Protein AF-A0A7K3NPH7-F1 (afdb_monomer_lite)

Organism: NCBI:txid63561

pLDDT: mean 86.81, std 13.55, range [23.12, 98.88]

Sequence (373 aa):
MKLGGHLATTFPISSIIDKKRILLYPAASGSAYLLSFLQDAFPGILRNIIGLGDKDPNKTSLRLDRLKIYAADTLAALRPDLVLVTSNSLFPAMREELCGQLGPDVPILLADAIEEYLAHEAKQSLLAQKMLGAPFDGDRDAPADNGWFHCMPLGGGRYAKSYKGVLTYRMLDQIRLPRDLTGKTVLDLAASDGFYSFECEARNALSVTAVEGPGWENPAGLKRFLHARSLYESTVKYHNARIEAFIDAPRHSYDIVLSLGIYYHLQDPLSYFAKLHALTNDMLIVTGRTIAATIHDPIHMPYDQIHGANPSMHTGRAASILLLSDRKIGKWTANVACLLDMLHIAGFAEVDVAFDYCPPGSFIASTAIVAHK

Radius of gyration: 22.4 Å; chains: 1; bounding box: 51×52×59 Å

Foldseek 3Di:
DPPPDDPQQFDAPVVCLPWQAEEEPALDVLVVLLVVVCVVPPVSCVNSHAAHEDCDQPQPQNPPPPHGYDHLQCVLVSVGQEYEYRALQCQVVVVVSNCVRNPPRYYYYYSLSHLSSLCVLQVLQLQLVVQLAFAAPPPLQDDPPLAAQAFHRQHVSGTRRYNCRSVNRVVCQLLVPDSAQAAFEEEEEQCQLNSVQVSNVSNNNPAYEYEHEPPPVCPCSVVNNVSSCVSSVHPHHYDHDDRVVVLPDDDAATQEYEAEAHQQQDLDSLVVLLSNLVRHDWKYKHKHKAFPDFDADPVFWDPCCNPDDDSVPTDHDTDWDWDQPDPVRRGIHTHPSNVQVSNVSSPFPDKDWSDWDDRPVDRIIITMMMTTD

InterPro domains:
  IPR029063 S-adenosyl-L-methionine-dependent methyltransferase superfamily [G3DSA:3.40.50.150] (166-312)
  IPR029063 S-adenosyl-L-methionine-dependent methyltransferase superfamily [SSF53335] (172-360)

Structure (mmCIF, N/CA/C/O backbone):
data_AF-A0A7K3NPH7-F1
#
_entry.id   AF-A0A7K3NPH7-F1
#
loop_
_atom_site.group_PDB
_atom_site.id
_atom_site.type_symbol
_atom_site.label_atom_id
_atom_site.label_alt_id
_atom_site.label_comp_id
_atom_site.label_asym_id
_atom_site.label_entity_id
_atom_site.label_seq_id
_atom_site.pdbx_PDB_ins_code
_atom_site.Cartn_x
_atom_site.Cartn_y
_atom_site.Cartn_z
_atom_site.occupancy
_atom_site.B_iso_or_equiv
_atom_site.auth_seq_id
_atom_site.auth_comp_id
_atom_site.auth_asym_id
_atom_site.auth_atom_id
_atom_site.pdbx_PDB_model_num
ATOM 1 N N . MET A 1 1 ? 4.668 10.183 -30.508 1.00 32.12 1 MET A N 1
ATOM 2 C CA . MET A 1 1 ? 4.199 11.030 -29.391 1.00 32.12 1 MET A CA 1
ATOM 3 C C . MET A 1 1 ? 5.430 11.436 -28.591 1.00 32.12 1 MET A C 1
ATOM 5 O O . MET A 1 1 ? 6.106 10.558 -28.076 1.00 32.12 1 MET A O 1
ATOM 9 N N . LYS A 1 2 ? 5.834 12.715 -28.614 1.00 23.12 2 LYS A N 1
ATOM 10 C CA . LYS A 1 2 ? 6.999 13.172 -27.837 1.00 23.12 2 LYS A CA 1
ATOM 11 C C . LYS A 1 2 ? 6.597 13.170 -26.360 1.00 23.12 2 LYS A C 1
ATOM 13 O O . LYS A 1 2 ? 5.693 13.910 -25.991 1.00 23.12 2 LYS A O 1
ATOM 18 N N . LEU A 1 3 ? 7.244 12.324 -25.558 1.00 30.55 3 LEU A N 1
ATOM 19 C CA . LEU A 1 3 ? 7.129 12.275 -24.096 1.00 30.55 3 LEU A CA 1
ATOM 20 C C . LEU A 1 3 ? 7.733 13.561 -23.508 1.00 30.55 3 LEU A C 1
ATOM 22 O O . LEU A 1 3 ? 8.883 13.601 -23.077 1.00 30.55 3 LEU A O 1
ATOM 26 N N . GLY A 1 4 ? 6.985 14.659 -23.600 1.00 27.69 4 GLY A N 1
ATOM 27 C CA . GLY A 1 4 ? 7.373 15.954 -23.065 1.00 27.69 4 GLY A CA 1
ATOM 28 C C . GLY A 1 4 ? 7.116 16.005 -21.567 1.00 27.69 4 GLY A C 1
ATOM 29 O O . GLY A 1 4 ? 5.968 16.113 -21.166 1.00 27.69 4 GLY A O 1
ATOM 30 N N . GLY A 1 5 ? 8.184 15.931 -20.769 1.00 31.00 5 GLY A N 1
ATOM 31 C CA . GLY A 1 5 ? 8.373 16.615 -19.476 1.00 31.00 5 GLY A CA 1
ATOM 32 C C . GLY A 1 5 ? 7.407 16.384 -18.304 1.00 31.00 5 GLY A C 1
ATOM 33 O O . GLY A 1 5 ? 7.775 16.707 -17.178 1.00 31.00 5 GLY A O 1
ATOM 34 N N . HIS A 1 6 ? 6.217 15.822 -18.500 1.00 37.31 6 HIS A N 1
ATOM 35 C CA . HIS A 1 6 ? 5.226 15.650 -17.448 1.00 37.31 6 HIS A CA 1
ATOM 36 C C . HIS A 1 6 ? 5.286 14.232 -16.882 1.00 37.31 6 HIS A C 1
ATOM 38 O O . HIS A 1 6 ? 5.015 13.236 -17.548 1.00 37.31 6 HIS A O 1
ATOM 44 N N . LEU A 1 7 ? 5.599 14.148 -15.593 1.00 45.06 7 LEU A N 1
ATOM 45 C CA . LEU A 1 7 ? 5.614 12.918 -14.798 1.00 45.06 7 LEU A CA 1
ATOM 46 C C . LEU A 1 7 ? 4.209 12.304 -14.569 1.00 45.06 7 LEU A C 1
ATOM 48 O O . LEU A 1 7 ? 4.085 11.390 -13.762 1.00 45.06 7 LEU A O 1
ATOM 52 N N . ALA A 1 8 ? 3.184 12.804 -15.268 1.00 45.97 8 ALA A N 1
ATOM 53 C CA . ALA A 1 8 ? 1.805 12.310 -15.304 1.00 45.97 8 ALA A CA 1
ATOM 54 C C . ALA A 1 8 ? 1.462 11.590 -16.627 1.00 45.97 8 ALA A C 1
ATOM 56 O O . ALA A 1 8 ? 0.305 11.273 -16.890 1.00 45.97 8 ALA A O 1
ATOM 57 N N . THR A 1 9 ? 2.449 11.347 -17.497 1.00 65.00 9 THR A N 1
ATOM 58 C CA . THR A 1 9 ? 2.190 10.647 -18.761 1.00 65.00 9 THR A CA 1
ATOM 59 C C . THR A 1 9 ? 2.079 9.146 -18.496 1.00 65.00 9 THR A C 1
ATOM 61 O O . THR A 1 9 ? 3.093 8.449 -18.436 1.00 65.00 9 THR A O 1
ATOM 64 N N . THR A 1 10 ? 0.855 8.650 -18.317 1.00 79.50 10 THR A N 1
ATOM 65 C CA . THR A 1 10 ? 0.583 7.222 -18.495 1.00 79.50 10 THR A CA 1
ATOM 66 C C . THR A 1 10 ? 0.721 6.857 -19.969 1.00 79.50 10 THR A C 1
ATOM 68 O O . THR A 1 10 ? 0.646 7.718 -20.852 1.00 79.50 10 THR A O 1
ATOM 71 N N . PHE A 1 11 ? 0.966 5.585 -20.252 1.00 87.62 11 PHE A N 1
ATOM 72 C CA . PHE A 1 11 ? 1.048 5.085 -21.617 1.00 87.62 11 PHE A CA 1
ATOM 73 C C . PHE A 1 11 ? 0.399 3.701 -21.722 1.00 87.62 11 PHE A C 1
ATOM 75 O O . PHE A 1 11 ? 0.495 2.911 -20.780 1.00 87.62 11 PHE A O 1
ATOM 82 N N . PRO A 1 12 ? -0.244 3.385 -22.858 1.00 92.38 12 PRO A N 1
ATOM 83 C CA . PRO A 1 12 ? -0.853 2.078 -23.052 1.00 92.38 12 PRO A CA 1
ATOM 84 C C . PRO A 1 12 ? 0.230 1.013 -23.243 1.00 92.38 12 PRO A C 1
ATOM 86 O O . PRO A 1 12 ? 1.297 1.294 -23.808 1.00 92.38 12 PRO A O 1
ATOM 89 N N . ILE A 1 13 ? -0.064 -0.231 -22.867 1.00 95.00 13 ILE A N 1
ATOM 90 C CA . ILE A 1 13 ? 0.812 -1.402 -23.032 1.00 95.00 13 ILE A CA 1
ATOM 91 C C . ILE A 1 13 ? 1.239 -1.604 -24.494 1.00 95.00 13 ILE A C 1
ATOM 93 O O . ILE A 1 13 ? 2.330 -2.104 -24.778 1.00 95.00 13 ILE A O 1
ATOM 97 N N . SER A 1 14 ? 0.418 -1.151 -25.447 1.00 94.19 14 SER A N 1
ATOM 98 C CA . SER A 1 14 ? 0.729 -1.169 -26.880 1.00 94.19 14 SER A CA 1
ATOM 99 C C . SER A 1 14 ? 1.990 -0.372 -27.230 1.00 94.19 14 SER A C 1
ATOM 101 O O . SER A 1 14 ? 2.623 -0.652 -28.243 1.00 94.19 14 SER A O 1
ATOM 103 N N . SER A 1 15 ? 2.416 0.554 -26.365 1.00 92.75 15 SER A N 1
ATOM 104 C CA . SER A 1 15 ? 3.660 1.320 -26.515 1.00 92.75 15 SER A CA 1
ATOM 105 C C . SER A 1 15 ? 4.925 0.483 -26.298 1.00 92.75 15 SER A C 1
ATOM 107 O O . SER A 1 15 ? 6.015 0.929 -26.658 1.00 92.75 15 SER A O 1
ATOM 109 N N . ILE A 1 16 ? 4.800 -0.700 -25.680 1.00 93.62 16 ILE A N 1
ATOM 110 C CA . ILE A 1 16 ? 5.936 -1.573 -25.348 1.00 93.62 16 ILE A CA 1
ATOM 111 C C . ILE A 1 16 ? 5.855 -2.958 -26.004 1.00 93.62 16 ILE A C 1
ATOM 113 O O . ILE A 1 16 ? 6.809 -3.727 -25.925 1.00 93.62 16 ILE A O 1
ATOM 117 N N . ILE A 1 17 ? 4.741 -3.288 -26.666 1.00 91.69 17 ILE A N 1
ATOM 118 C CA . ILE A 1 17 ? 4.506 -4.625 -27.236 1.00 91.69 17 ILE A CA 1
ATOM 119 C C . ILE A 1 17 ? 5.455 -4.964 -28.399 1.00 91.69 17 ILE A C 1
ATOM 121 O O . ILE A 1 17 ? 5.734 -6.135 -28.657 1.00 91.69 17 ILE A O 1
ATOM 125 N N . ASP A 1 18 ? 5.959 -3.944 -29.098 1.00 92.25 18 ASP A N 1
ATOM 126 C CA . ASP A 1 18 ? 6.887 -4.067 -30.226 1.00 92.25 18 ASP A CA 1
ATOM 127 C C . ASP A 1 18 ? 8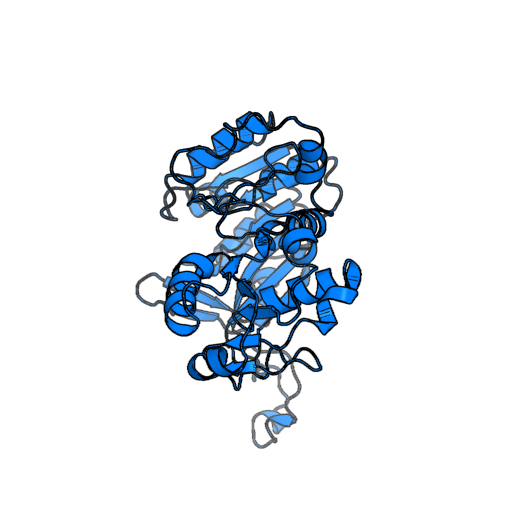.359 -4.192 -29.790 1.00 92.25 18 ASP A C 1
ATOM 129 O O . ASP A 1 18 ? 9.215 -4.554 -30.604 1.00 92.25 18 ASP A O 1
ATOM 133 N N . LYS A 1 19 ? 8.657 -3.913 -28.515 1.00 96.00 19 LYS A N 1
ATOM 134 C CA . LYS A 1 19 ? 10.009 -3.950 -27.950 1.00 96.00 19 LYS A CA 1
ATOM 135 C C . LYS A 1 19 ? 10.456 -5.386 -27.759 1.00 96.00 19 LYS A C 1
ATOM 137 O O . LYS A 1 19 ? 9.721 -6.210 -27.219 1.00 96.00 19 LYS A O 1
ATOM 142 N N . LYS A 1 20 ? 11.669 -5.694 -28.212 1.00 96.50 20 LYS A N 1
ATOM 143 C CA . LYS A 1 20 ? 12.220 -7.056 -28.249 1.00 96.50 20 LYS A CA 1
ATOM 144 C C . LYS A 1 20 ? 13.238 -7.304 -27.141 1.00 96.50 20 LYS A C 1
ATOM 146 O O . LYS A 1 20 ? 13.577 -8.459 -26.895 1.00 96.50 20 LYS A O 1
ATOM 151 N N . ARG A 1 21 ? 13.768 -6.245 -26.523 1.00 97.19 21 ARG A N 1
ATOM 152 C CA . ARG A 1 21 ? 14.872 -6.290 -25.559 1.00 97.19 21 ARG A CA 1
ATOM 153 C C . ARG A 1 21 ? 14.579 -5.372 -24.375 1.00 97.19 21 ARG A C 1
ATOM 155 O O . ARG A 1 21 ? 15.232 -4.348 -24.185 1.00 97.19 21 ARG A O 1
ATOM 162 N N . ILE A 1 22 ? 13.603 -5.772 -23.571 1.00 97.38 22 ILE A N 1
ATOM 163 C CA . ILE A 1 22 ? 13.129 -5.020 -22.412 1.00 97.38 22 ILE A CA 1
ATO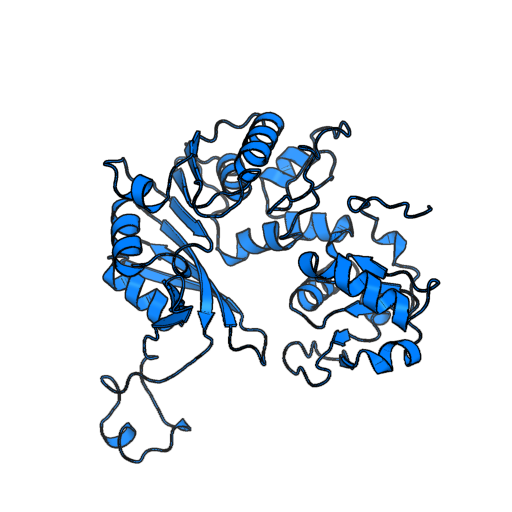M 164 C C . ILE A 1 22 ? 13.947 -5.411 -21.177 1.00 97.38 22 ILE A C 1
ATOM 166 O O . ILE A 1 22 ? 14.016 -6.584 -20.807 1.00 97.38 22 ILE A O 1
ATOM 170 N N . LEU A 1 23 ? 14.551 -4.426 -20.519 1.00 96.44 23 LEU A N 1
ATOM 171 C CA . LEU A 1 23 ? 15.233 -4.592 -19.235 1.00 96.44 23 LEU A CA 1
ATOM 172 C C . LEU A 1 23 ? 14.355 -4.040 -18.104 1.00 96.44 23 LEU A C 1
ATOM 174 O O . LEU A 1 23 ? 13.798 -2.952 -18.244 1.00 96.44 23 LEU A O 1
ATOM 178 N N . LEU A 1 24 ? 14.259 -4.746 -16.973 1.00 95.25 24 LEU A N 1
ATOM 179 C CA . LEU A 1 24 ? 13.630 -4.204 -15.760 1.00 95.25 24 LEU A CA 1
ATOM 180 C C . LEU A 1 24 ? 14.690 -3.693 -14.776 1.00 95.25 24 LEU A C 1
ATOM 182 O O . LEU A 1 24 ? 15.747 -4.310 -14.634 1.00 95.25 24 LEU A O 1
ATOM 186 N N . TYR A 1 25 ? 14.415 -2.590 -14.079 1.00 93.25 25 TYR A N 1
ATOM 187 C CA . TYR A 1 25 ? 15.345 -2.012 -13.102 1.00 93.25 25 TYR A CA 1
ATOM 188 C C . TYR A 1 25 ? 14.616 -1.322 -11.932 1.00 93.25 25 TYR A C 1
ATOM 190 O O . TYR A 1 25 ? 13.680 -0.567 -12.165 1.00 93.25 25 TYR A O 1
ATOM 198 N N . PRO A 1 26 ? 15.031 -1.475 -10.667 1.00 91.06 26 PRO A N 1
ATOM 199 C CA . PRO A 1 26 ? 16.012 -2.436 -10.184 1.00 91.06 26 PRO A CA 1
ATOM 200 C C . PRO A 1 26 ? 15.384 -3.834 -10.057 1.00 91.06 26 PRO A C 1
ATOM 202 O O . PRO A 1 26 ? 14.159 -3.970 -10.083 1.00 91.06 26 PRO A O 1
ATOM 205 N N . ALA A 1 27 ? 16.196 -4.860 -9.800 1.00 87.50 27 ALA A N 1
ATOM 206 C CA . ALA A 1 27 ? 15.725 -6.165 -9.345 1.00 87.50 27 ALA A CA 1
ATOM 207 C C . ALA A 1 27 ? 15.117 -6.043 -7.931 1.00 87.50 27 ALA A C 1
ATOM 209 O O . ALA A 1 27 ? 15.747 -6.358 -6.923 1.00 87.50 27 ALA A O 1
ATOM 210 N N . ALA A 1 28 ? 13.884 -5.541 -7.838 1.00 82.12 28 ALA A N 1
ATOM 211 C CA . ALA A 1 28 ? 13.123 -5.340 -6.602 1.00 82.12 28 ALA A CA 1
ATOM 212 C C . ALA A 1 28 ? 11.724 -5.981 -6.684 1.00 82.12 28 ALA A C 1
ATOM 214 O O . ALA A 1 28 ? 11.326 -6.507 -7.723 1.00 82.12 28 ALA A O 1
ATOM 215 N N . SER A 1 29 ? 10.954 -5.918 -5.594 1.00 81.19 29 SER A N 1
ATOM 216 C CA . SER A 1 29 ? 9.580 -6.444 -5.544 1.00 81.19 29 SER A CA 1
ATOM 217 C C . SER A 1 29 ? 8.689 -5.895 -6.662 1.00 81.19 29 SER A C 1
ATOM 219 O O . SER A 1 29 ? 7.925 -6.654 -7.245 1.00 81.19 29 SER A O 1
ATOM 221 N N . GLY A 1 30 ? 8.852 -4.624 -7.045 1.00 87.94 30 GLY A N 1
ATOM 222 C CA . GLY A 1 30 ? 8.130 -4.043 -8.182 1.00 87.94 30 GLY A CA 1
ATOM 223 C C . GLY A 1 30 ? 8.372 -4.768 -9.513 1.00 87.94 30 GLY A C 1
ATOM 224 O O . GLY A 1 30 ? 7.453 -4.868 -10.319 1.00 87.94 30 GLY A O 1
ATOM 225 N N . SER A 1 31 ? 9.562 -5.346 -9.730 1.00 90.25 31 SER A N 1
ATOM 226 C CA . SER A 1 31 ? 9.825 -6.189 -10.907 1.00 90.25 31 SER A CA 1
ATOM 227 C C . SER A 1 31 ? 9.054 -7.504 -10.840 1.00 90.25 31 SER A C 1
ATOM 229 O O . SER A 1 31 ? 8.476 -7.916 -11.840 1.00 90.25 31 SER A O 1
ATOM 231 N N . ALA A 1 32 ? 8.984 -8.142 -9.667 1.00 87.44 32 ALA A N 1
ATOM 232 C CA . ALA A 1 32 ? 8.183 -9.354 -9.485 1.00 87.44 32 ALA A CA 1
ATOM 233 C C . ALA A 1 32 ? 6.685 -9.088 -9.711 1.00 87.44 32 ALA A C 1
ATOM 235 O O . ALA A 1 32 ? 6.003 -9.889 -10.345 1.00 87.44 32 ALA A O 1
ATOM 236 N N . TYR A 1 33 ? 6.187 -7.942 -9.244 1.00 89.50 33 TYR A N 1
ATOM 237 C CA . TYR A 1 33 ? 4.796 -7.526 -9.426 1.00 89.50 33 TYR A CA 1
ATOM 238 C C . TYR A 1 33 ? 4.453 -7.296 -10.897 1.00 89.50 33 TYR A C 1
ATOM 240 O O . TYR A 1 33 ? 3.492 -7.881 -11.399 1.00 89.50 33 TYR A O 1
ATOM 248 N N . LEU A 1 34 ? 5.298 -6.550 -11.614 1.00 93.69 34 LEU A N 1
ATOM 249 C CA . LEU A 1 34 ? 5.125 -6.333 -13.046 1.00 93.69 34 LEU A CA 1
ATOM 250 C C . LEU A 1 34 ? 5.162 -7.654 -13.825 1.00 93.69 34 LEU A C 1
ATOM 252 O O . LEU A 1 34 ? 4.342 -7.866 -14.712 1.00 93.69 34 LEU A O 1
ATOM 256 N N . LEU A 1 35 ? 6.090 -8.557 -13.500 1.00 92.50 35 LEU A N 1
ATOM 257 C CA . LEU A 1 35 ? 6.190 -9.855 -14.171 1.00 92.50 35 LEU A CA 1
ATOM 258 C C . LEU A 1 35 ? 4.967 -10.738 -13.921 1.00 92.50 35 LEU A C 1
ATOM 260 O O . LEU A 1 35 ? 4.516 -11.390 -14.858 1.00 92.50 35 LEU A O 1
ATOM 264 N N . SER A 1 36 ? 4.405 -10.726 -12.708 1.00 90.56 36 SER A N 1
ATOM 265 C CA . SER A 1 36 ? 3.139 -11.410 -12.411 1.00 90.56 36 SER A CA 1
ATOM 266 C C . SER A 1 36 ? 2.008 -10.871 -13.287 1.00 90.56 36 SER A C 1
ATOM 268 O O . SER A 1 36 ? 1.308 -11.643 -13.932 1.00 90.56 36 SER A O 1
ATOM 270 N N . PHE A 1 37 ? 1.877 -9.546 -13.389 1.00 94.62 37 PHE A N 1
ATOM 271 C CA . PHE A 1 37 ? 0.893 -8.923 -14.274 1.00 94.62 37 PHE A CA 1
ATOM 272 C C . PHE A 1 37 ? 1.103 -9.310 -15.745 1.00 94.62 37 PHE A C 1
ATOM 274 O O . PHE A 1 37 ? 0.152 -9.684 -16.432 1.00 94.62 37 PHE A O 1
ATOM 281 N N . LEU A 1 38 ? 2.343 -9.247 -16.241 1.00 95.06 38 LEU A N 1
ATOM 282 C CA . LEU A 1 38 ? 2.656 -9.627 -17.618 1.00 95.06 38 LEU A CA 1
ATOM 283 C C . LEU A 1 38 ? 2.370 -11.112 -17.863 1.00 95.06 38 LEU A C 1
ATOM 285 O O . LEU A 1 38 ? 1.878 -11.452 -18.930 1.00 95.06 38 LEU A O 1
ATOM 289 N N . GLN A 1 39 ? 2.628 -11.991 -16.896 1.00 93.06 39 GLN A N 1
ATOM 290 C CA . GLN A 1 39 ? 2.301 -13.412 -16.999 1.00 93.06 39 GLN A CA 1
ATOM 291 C C . GLN A 1 39 ? 0.797 -13.653 -17.139 1.00 93.06 39 GLN A C 1
ATOM 293 O O . GLN A 1 39 ? 0.397 -14.494 -17.947 1.00 93.06 39 GLN A O 1
ATOM 298 N N . ASP A 1 40 ? -0.010 -12.900 -16.395 1.00 92.75 40 ASP A N 1
ATOM 299 C CA . ASP A 1 40 ? -1.461 -13.065 -16.366 1.00 92.75 40 ASP A CA 1
ATOM 300 C C . ASP A 1 40 ? -2.149 -12.429 -17.583 1.00 92.75 40 ASP A C 1
ATOM 302 O O . ASP A 1 40 ? -3.071 -13.012 -18.152 1.00 92.75 40 ASP A O 1
ATOM 306 N N . ALA A 1 41 ? -1.714 -11.232 -17.991 1.00 95.12 41 ALA A N 1
ATOM 307 C CA . ALA A 1 41 ? -2.423 -10.414 -18.977 1.00 95.12 41 ALA A CA 1
ATOM 308 C C . ALA A 1 41 ? -1.714 -10.310 -20.338 1.00 95.12 41 ALA A C 1
ATOM 310 O O . ALA A 1 41 ? -2.374 -10.201 -21.371 1.00 95.12 41 ALA A O 1
ATOM 311 N N . PHE A 1 42 ? -0.377 -10.359 -20.369 1.00 95.75 42 PHE A N 1
ATOM 312 C CA . PHE A 1 42 ? 0.423 -10.127 -21.580 1.00 95.75 42 PHE A CA 1
ATOM 313 C C . PHE A 1 42 ? 1.612 -11.099 -21.705 1.00 95.75 42 PHE A C 1
ATOM 315 O O . PHE A 1 42 ? 2.755 -10.658 -21.884 1.00 95.75 42 PHE A O 1
ATOM 322 N N . PRO A 1 43 ? 1.391 -12.430 -21.664 1.00 93.75 43 PRO A N 1
ATOM 323 C CA . PRO A 1 43 ? 2.481 -13.407 -21.565 1.00 93.75 43 PRO A CA 1
ATOM 324 C C . PRO A 1 43 ? 3.446 -13.354 -22.758 1.00 93.75 43 PRO A C 1
ATOM 326 O O . PRO A 1 43 ? 4.616 -13.713 -22.646 1.00 93.75 43 PRO A O 1
ATOM 329 N N . GLY A 1 44 ? 2.986 -12.846 -23.907 1.00 93.75 44 GLY A N 1
ATOM 330 C CA . GLY A 1 44 ? 3.821 -12.619 -25.086 1.00 93.75 44 GLY A CA 1
ATOM 331 C C . GLY A 1 44 ? 4.943 -11.592 -24.888 1.00 93.75 44 GLY A C 1
ATOM 332 O O . GLY A 1 44 ? 5.927 -11.660 -25.620 1.00 93.75 44 GLY A O 1
ATOM 333 N N . ILE A 1 45 ? 4.831 -10.679 -23.914 1.00 95.00 45 ILE A N 1
ATOM 334 C CA . ILE A 1 45 ? 5.871 -9.688 -23.587 1.00 95.00 45 ILE A CA 1
ATOM 335 C C . ILE A 1 45 ? 6.993 -10.326 -22.760 1.00 95.00 45 ILE A C 1
ATOM 337 O O . ILE A 1 45 ? 8.148 -9.933 -22.903 1.00 95.00 45 ILE A O 1
ATOM 341 N N . LEU A 1 46 ? 6.702 -11.355 -21.954 1.00 92.12 46 LEU A N 1
ATOM 342 C CA . LEU A 1 46 ? 7.691 -11.977 -21.062 1.00 92.12 46 LEU A CA 1
ATOM 343 C C . LEU A 1 46 ? 8.935 -12.483 -21.798 1.00 92.12 46 LEU A C 1
ATOM 345 O O . LEU A 1 46 ? 10.046 -12.336 -21.300 1.00 92.12 46 LEU A O 1
ATOM 349 N N . ARG A 1 47 ? 8.773 -13.021 -23.014 1.00 91.81 47 ARG A N 1
ATOM 350 C CA . ARG A 1 47 ? 9.897 -13.498 -23.843 1.00 91.81 47 ARG A CA 1
ATOM 351 C C . ARG A 1 47 ? 10.849 -12.382 -24.294 1.00 91.81 47 ARG A C 1
ATOM 353 O O . ARG A 1 47 ? 11.962 -12.675 -24.717 1.00 91.81 47 ARG A O 1
ATOM 360 N N . ASN A 1 48 ? 10.398 -11.130 -24.234 1.00 95.69 48 ASN A N 1
ATOM 361 C CA . ASN A 1 48 ? 11.179 -9.951 -24.592 1.00 95.69 48 ASN A CA 1
ATOM 362 C C . ASN A 1 48 ? 11.898 -9.358 -23.367 1.00 95.69 48 ASN A C 1
ATOM 364 O O . ASN A 1 48 ? 12.715 -8.453 -23.534 1.00 95.69 48 ASN A O 1
ATOM 368 N N . ILE A 1 49 ? 11.616 -9.849 -22.151 1.00 95.00 49 ILE A N 1
ATOM 369 C CA . ILE A 1 49 ? 12.326 -9.458 -20.931 1.00 95.00 49 ILE A CA 1
ATOM 370 C C . ILE A 1 49 ? 13.686 -10.159 -20.923 1.00 95.00 49 ILE A C 1
ATOM 372 O O . ILE A 1 49 ? 13.779 -11.371 -20.737 1.00 95.00 49 ILE A O 1
ATOM 376 N N . ILE A 1 50 ? 14.756 -9.395 -21.136 1.00 94.75 50 ILE A N 1
ATOM 377 C CA . ILE A 1 50 ? 16.114 -9.943 -21.289 1.00 94.75 50 ILE A CA 1
ATOM 378 C C . ILE A 1 50 ? 16.863 -10.100 -19.961 1.00 94.75 50 ILE A C 1
ATOM 380 O O . ILE A 1 50 ? 17.926 -10.718 -19.921 1.00 94.75 50 ILE A O 1
ATOM 384 N N . GLY A 1 51 ? 16.327 -9.541 -18.877 1.00 93.06 51 GLY A N 1
ATOM 385 C CA . GLY A 1 51 ? 16.913 -9.618 -17.546 1.00 93.06 51 GLY A CA 1
ATOM 386 C C . GLY A 1 51 ? 16.465 -8.490 -16.629 1.00 93.06 51 GLY A C 1
ATOM 387 O O . GLY A 1 51 ? 15.628 -7.656 -16.984 1.00 93.06 51 GLY A O 1
ATOM 388 N N . LEU A 1 52 ? 17.067 -8.476 -15.448 1.00 92.88 52 LEU A N 1
ATOM 389 C CA . LEU A 1 52 ? 16.925 -7.426 -14.448 1.00 92.88 52 LEU A CA 1
ATOM 390 C C . LEU A 1 52 ? 18.275 -6.719 -14.302 1.00 92.88 52 LEU A C 1
ATOM 392 O O . LEU A 1 52 ? 19.313 -7.368 -14.402 1.00 92.88 52 LEU A O 1
ATOM 396 N N . GLY A 1 53 ? 18.294 -5.422 -14.033 1.00 92.00 53 GLY A N 1
ATOM 397 C CA . GLY A 1 53 ? 19.504 -4.751 -13.560 1.00 92.00 53 GLY A CA 1
ATOM 398 C C . GLY A 1 53 ? 19.397 -4.395 -12.081 1.00 92.00 53 GLY A C 1
ATOM 399 O O . GLY A 1 53 ? 18.304 -4.146 -11.579 1.00 92.00 53 GLY A O 1
ATOM 400 N N . ASP A 1 54 ? 20.519 -4.379 -11.371 1.00 90.69 54 ASP A N 1
ATOM 401 C CA . ASP A 1 54 ? 20.602 -3.901 -9.988 1.00 90.69 54 ASP A CA 1
ATOM 402 C C . ASP A 1 54 ? 22.044 -3.454 -9.688 1.00 90.69 54 ASP A C 1
ATOM 404 O O . ASP A 1 54 ? 22.987 -3.838 -10.386 1.00 90.69 54 ASP A O 1
ATOM 408 N N . LYS A 1 55 ? 22.226 -2.645 -8.640 1.00 87.31 55 LYS A N 1
ATOM 409 C CA . LYS A 1 55 ? 23.562 -2.311 -8.123 1.00 87.31 55 LYS A CA 1
ATOM 410 C C . LYS A 1 55 ? 24.227 -3.536 -7.495 1.00 87.31 55 LYS A C 1
ATOM 412 O O . LYS A 1 55 ? 25.448 -3.638 -7.533 1.00 87.31 55 LYS A O 1
ATOM 417 N N . ASP A 1 56 ? 23.432 -4.465 -6.964 1.00 84.75 56 ASP A N 1
ATOM 418 C CA . ASP A 1 56 ? 23.898 -5.773 -6.510 1.00 84.75 56 ASP A CA 1
ATOM 419 C C . ASP A 1 56 ? 23.511 -6.884 -7.512 1.00 84.75 56 ASP A C 1
ATOM 421 O O . ASP A 1 56 ? 22.391 -7.405 -7.465 1.00 84.75 56 ASP A O 1
ATOM 425 N N . PRO A 1 57 ? 24.423 -7.304 -8.411 1.00 81.00 57 PRO A N 1
ATOM 426 C CA . PRO A 1 57 ? 24.150 -8.378 -9.368 1.00 81.00 57 PRO A CA 1
ATOM 427 C C . PRO A 1 57 ? 24.037 -9.766 -8.717 1.00 81.00 57 PRO A C 1
ATOM 429 O O . PRO A 1 57 ? 23.566 -10.708 -9.355 1.00 81.00 57 PRO A O 1
ATOM 432 N N . ASN A 1 58 ? 24.468 -9.919 -7.461 1.00 80.38 58 ASN A N 1
ATOM 433 C CA . ASN A 1 58 ? 24.442 -11.191 -6.742 1.00 80.38 58 ASN A CA 1
ATOM 434 C C . ASN A 1 58 ? 23.151 -11.394 -5.950 1.00 80.38 58 ASN A C 1
ATOM 436 O O . ASN A 1 58 ? 22.997 -12.420 -5.287 1.00 80.38 58 ASN A O 1
ATOM 440 N N . LYS A 1 59 ? 22.210 -10.454 -6.049 1.00 74.81 59 LYS A N 1
ATOM 441 C CA . LYS A 1 59 ? 20.927 -10.472 -5.357 1.00 74.81 59 LYS A CA 1
ATOM 442 C C . LYS A 1 59 ? 20.116 -11.724 -5.702 1.00 74.81 59 LYS A C 1
ATOM 444 O O . LYS A 1 59 ? 19.365 -11.787 -6.666 1.00 74.81 59 LYS A O 1
ATOM 449 N N . THR A 1 60 ? 20.232 -12.765 -4.886 1.00 64.44 60 THR A N 1
ATOM 450 C CA . THR A 1 60 ? 19.548 -14.059 -5.098 1.00 64.44 60 THR A CA 1
ATOM 451 C C . THR A 1 60 ? 18.045 -14.002 -4.825 1.00 64.44 60 THR A C 1
ATOM 453 O O . THR A 1 60 ? 17.286 -14.888 -5.200 1.00 64.44 60 THR A O 1
ATOM 456 N N . SER A 1 61 ? 17.641 -12.905 -4.205 1.00 58.06 61 SER A N 1
ATOM 457 C CA . SER A 1 61 ? 16.353 -12.585 -3.628 1.00 58.06 61 SER A CA 1
ATOM 458 C C . SER A 1 61 ? 15.145 -12.608 -4.532 1.00 58.06 61 SER A C 1
ATOM 460 O O . SER A 1 61 ? 14.045 -12.961 -4.121 1.00 58.06 61 SER A O 1
ATOM 462 N N . LEU A 1 62 ? 15.373 -12.158 -5.749 1.00 58.09 62 LEU A N 1
ATOM 463 C CA . LEU A 1 62 ? 14.371 -12.008 -6.781 1.00 58.09 62 LEU A CA 1
ATOM 464 C C . LEU A 1 62 ? 14.849 -12.765 -8.004 1.00 58.09 62 LEU A C 1
ATOM 466 O O . LEU A 1 62 ? 14.625 -12.319 -9.127 1.00 58.09 62 LEU A O 1
ATOM 470 N N . ARG A 1 63 ? 15.533 -13.900 -7.785 1.00 57.56 63 ARG A N 1
ATOM 471 C CA . ARG A 1 63 ? 15.729 -14.911 -8.822 1.00 57.56 63 ARG A CA 1
ATOM 472 C C . ARG A 1 63 ? 14.353 -15.451 -9.188 1.00 57.56 63 ARG A C 1
ATOM 474 O O . ARG A 1 63 ? 13.917 -16.494 -8.730 1.00 57.56 63 ARG A O 1
ATOM 481 N N . LEU A 1 64 ? 13.663 -14.653 -9.985 1.00 62.75 64 LEU A N 1
ATOM 482 C CA . LEU A 1 64 ? 12.500 -15.012 -10.754 1.00 62.75 64 LEU A CA 1
ATOM 483 C C . LEU A 1 64 ? 13.033 -16.031 -11.742 1.00 62.75 64 LEU A C 1
ATOM 485 O O . LEU A 1 64 ? 13.913 -15.696 -12.544 1.00 62.75 64 LEU A O 1
ATOM 489 N N . ASP A 1 65 ? 12.604 -17.280 -11.577 1.00 57.66 65 ASP A N 1
ATOM 490 C CA . ASP A 1 65 ? 13.120 -18.417 -12.326 1.00 57.66 65 ASP A CA 1
ATOM 491 C C . ASP A 1 65 ? 13.309 -18.019 -13.795 1.00 57.66 65 ASP A C 1
ATOM 493 O O . ASP A 1 65 ? 12.338 -17.718 -14.488 1.00 57.66 65 ASP A O 1
ATOM 497 N N . ARG A 1 66 ? 14.575 -18.020 -14.252 1.00 70.75 66 ARG A N 1
ATOM 498 C CA . ARG A 1 66 ? 15.068 -17.730 -15.622 1.00 70.75 66 ARG A CA 1
ATOM 499 C C . ARG A 1 66 ? 15.561 -16.308 -15.935 1.00 70.75 66 ARG A C 1
ATOM 501 O O . ARG A 1 66 ? 16.182 -16.157 -16.986 1.00 70.75 66 ARG A O 1
ATOM 508 N N . LEU A 1 67 ? 15.389 -15.294 -15.081 1.00 85.19 67 LEU A N 1
ATOM 509 C CA . LEU A 1 67 ? 15.933 -13.950 -15.358 1.00 85.19 67 LEU A CA 1
ATOM 510 C C . LEU A 1 67 ? 17.274 -13.705 -14.656 1.00 85.19 67 LEU A C 1
ATOM 512 O O . LEU A 1 67 ? 17.396 -13.810 -13.436 1.00 85.19 67 LEU A O 1
ATOM 516 N N . LYS A 1 68 ? 18.294 -13.345 -15.443 1.00 89.38 68 LYS A N 1
ATOM 517 C CA . LYS A 1 68 ? 19.609 -12.953 -14.925 1.00 89.38 68 LYS A CA 1
ATOM 518 C C . LYS A 1 68 ? 19.567 -11.514 -14.407 1.00 89.38 68 LYS A C 1
ATOM 520 O O . LYS A 1 68 ? 18.948 -10.651 -15.029 1.00 89.38 68 LYS A O 1
ATOM 525 N N . ILE A 1 69 ? 20.261 -11.274 -13.295 1.00 90.81 69 ILE A N 1
ATOM 526 C CA . ILE A 1 69 ? 20.519 -9.932 -12.771 1.00 90.81 69 ILE A CA 1
ATOM 527 C C . ILE A 1 69 ? 21.877 -9.459 -13.287 1.00 90.81 69 ILE A C 1
ATOM 529 O O . ILE A 1 69 ? 22.865 -10.197 -13.245 1.00 90.81 69 ILE A O 1
ATOM 533 N N . TYR A 1 70 ? 21.906 -8.240 -13.804 1.00 91.56 70 TYR A N 1
ATOM 534 C CA . TYR A 1 70 ? 23.067 -7.604 -14.405 1.00 91.56 70 TYR A CA 1
ATOM 535 C C . TYR A 1 70 ? 23.493 -6.390 -13.580 1.00 91.56 70 TYR A C 1
ATOM 537 O O . TYR A 1 70 ? 22.655 -5.626 -13.104 1.00 91.56 70 TYR A O 1
ATOM 545 N N . ALA A 1 71 ? 24.804 -6.216 -13.426 1.00 90.19 71 ALA A N 1
ATOM 546 C CA . ALA A 1 71 ? 25.369 -5.040 -12.778 1.00 90.19 71 ALA A CA 1
ATOM 547 C C . ALA A 1 71 ? 25.193 -3.804 -13.672 1.00 90.19 71 ALA A C 1
ATOM 549 O O . ALA A 1 71 ? 25.168 -3.931 -14.902 1.00 90.19 71 ALA A O 1
ATOM 550 N N . ALA A 1 72 ? 25.096 -2.622 -13.059 1.00 86.12 72 ALA A N 1
ATOM 551 C CA . ALA A 1 72 ? 24.855 -1.352 -13.752 1.00 86.12 72 ALA A CA 1
ATOM 552 C C . ALA A 1 72 ? 25.840 -1.082 -14.913 1.00 86.12 72 ALA A C 1
ATOM 554 O O . ALA A 1 72 ? 25.438 -0.673 -15.999 1.00 86.12 72 ALA A O 1
ATOM 555 N N . ASP A 1 73 ? 27.120 -1.403 -14.733 1.00 87.44 73 ASP A N 1
ATOM 556 C CA . ASP A 1 73 ? 28.183 -1.242 -15.735 1.00 87.44 73 ASP A CA 1
ATOM 557 C C . ASP A 1 73 ? 28.074 -2.206 -16.932 1.00 87.44 73 ASP A C 1
ATOM 559 O O . ASP A 1 73 ? 28.632 -1.952 -17.999 1.00 87.44 73 ASP A O 1
ATOM 563 N N . THR A 1 74 ? 27.315 -3.296 -16.796 1.00 91.69 74 THR A N 1
ATOM 564 C CA . THR A 1 74 ? 27.114 -4.288 -17.866 1.00 91.69 74 THR A CA 1
ATOM 565 C C . THR A 1 74 ? 25.866 -4.042 -18.714 1.00 91.69 74 THR A C 1
ATOM 567 O O . THR A 1 74 ? 25.703 -4.679 -19.758 1.00 91.69 74 THR A O 1
ATOM 570 N N . LEU A 1 75 ? 24.986 -3.115 -18.312 1.00 93.06 75 LEU A N 1
ATOM 571 C CA . LEU A 1 75 ? 23.674 -2.929 -18.946 1.00 93.06 75 LEU A CA 1
ATOM 572 C C . LEU A 1 75 ? 23.774 -2.504 -20.417 1.00 93.06 75 LEU A C 1
ATOM 574 O O . LEU A 1 75 ? 23.016 -3.000 -21.251 1.00 93.06 75 LEU A O 1
ATOM 578 N N . ALA A 1 76 ? 24.745 -1.656 -20.769 1.00 93.00 76 ALA A N 1
ATOM 579 C CA . ALA A 1 76 ? 24.948 -1.199 -22.147 1.00 93.00 76 ALA A CA 1
ATOM 580 C C . ALA A 1 76 ? 25.284 -2.353 -23.111 1.00 93.00 76 ALA A C 1
ATOM 582 O O . ALA A 1 76 ? 24.813 -2.381 -24.251 1.00 93.00 76 ALA A O 1
ATOM 583 N N . ALA A 1 77 ? 26.032 -3.362 -22.645 1.00 94.25 77 ALA A N 1
ATOM 584 C CA . ALA A 1 77 ? 26.381 -4.536 -23.447 1.00 94.25 77 ALA A CA 1
ATOM 585 C C . ALA A 1 77 ? 25.152 -5.385 -23.812 1.00 94.25 77 ALA A C 1
ATOM 587 O O . ALA A 1 77 ? 25.160 -6.087 -24.825 1.00 94.25 77 ALA A O 1
ATOM 588 N N . LEU A 1 78 ? 24.073 -5.287 -23.027 1.00 94.69 78 LEU A N 1
ATOM 589 C CA . LEU A 1 78 ? 22.810 -5.961 -23.309 1.00 94.69 78 LEU A CA 1
ATOM 590 C C . LEU A 1 78 ? 22.040 -5.311 -24.456 1.00 94.69 78 LEU A C 1
ATOM 592 O O . LEU A 1 78 ? 21.134 -5.952 -24.985 1.00 94.69 78 LEU A O 1
ATOM 596 N N . ARG A 1 79 ? 22.375 -4.079 -24.859 1.00 95.69 79 ARG A N 1
ATOM 597 C CA . ARG A 1 79 ? 21.669 -3.331 -25.913 1.00 95.69 79 ARG A CA 1
ATOM 598 C C . ARG A 1 79 ? 20.138 -3.398 -25.739 1.00 95.69 79 ARG A C 1
ATOM 600 O O . ARG A 1 79 ? 19.464 -3.944 -26.620 1.00 95.69 79 ARG A O 1
ATOM 607 N N . PRO A 1 80 ? 19.591 -2.976 -24.582 1.00 97.06 80 PRO A N 1
ATOM 608 C CA . PRO A 1 80 ? 18.146 -2.918 -24.404 1.00 97.06 80 PRO A CA 1
ATOM 609 C C . PRO A 1 80 ? 17.535 -1.905 -25.380 1.00 97.06 80 PRO A C 1
ATOM 611 O O . PRO A 1 80 ? 18.134 -0.866 -25.648 1.00 97.06 80 PRO A O 1
ATOM 614 N N . ASP A 1 81 ? 16.347 -2.203 -25.904 1.00 96.56 81 ASP A N 1
ATOM 615 C CA . ASP A 1 81 ? 15.552 -1.262 -26.711 1.00 96.56 81 ASP A CA 1
ATOM 616 C C . ASP A 1 81 ? 14.465 -0.552 -25.882 1.00 96.56 81 ASP A C 1
ATOM 618 O O . ASP A 1 81 ? 13.795 0.355 -26.377 1.00 96.56 81 ASP A O 1
ATOM 622 N N . LEU A 1 82 ? 14.323 -0.939 -24.609 1.00 97.19 82 LEU A N 1
ATOM 623 C CA . LEU A 1 82 ? 13.506 -0.295 -23.585 1.00 97.19 82 LEU A CA 1
ATOM 624 C C . LEU A 1 82 ? 14.024 -0.678 -22.191 1.00 97.19 82 LEU A C 1
ATOM 626 O O . LEU A 1 82 ? 14.338 -1.843 -21.936 1.00 97.19 82 LEU A O 1
ATOM 630 N N . VAL A 1 83 ? 14.024 0.278 -21.260 1.00 97.12 83 VAL A N 1
ATOM 631 C CA . VAL A 1 83 ? 14.150 0.001 -19.824 1.00 97.12 83 VAL A CA 1
ATOM 632 C C . VAL A 1 83 ? 12.874 0.412 -19.100 1.00 97.12 83 VAL A C 1
ATOM 634 O O . VAL A 1 83 ? 12.419 1.551 -19.216 1.00 97.12 83 VAL A O 1
ATOM 637 N N . LEU A 1 84 ? 12.313 -0.514 -18.324 1.00 96.38 84 LEU A N 1
ATOM 638 C CA . LEU A 1 84 ? 11.208 -0.250 -17.412 1.00 96.38 84 LEU A CA 1
ATOM 639 C C . LEU A 1 84 ? 11.738 -0.150 -15.986 1.00 96.38 84 LEU A C 1
ATOM 641 O O . LEU A 1 84 ? 12.230 -1.122 -15.412 1.00 96.38 84 LEU A O 1
ATOM 645 N N . VAL A 1 85 ? 11.605 1.034 -15.401 1.00 94.88 85 VAL A N 1
ATOM 646 C CA . VAL A 1 85 ? 11.902 1.246 -13.993 1.00 94.88 85 VAL A CA 1
ATOM 647 C C . VAL A 1 85 ? 10.706 0.805 -13.160 1.00 94.88 85 VAL A C 1
ATOM 649 O O . VAL A 1 85 ? 9.605 1.316 -13.333 1.00 94.88 85 VAL A O 1
ATOM 652 N N . THR A 1 86 ? 10.912 -0.129 -12.237 1.00 92.06 86 THR A N 1
ATOM 653 C CA . THR A 1 86 ? 9.854 -0.760 -11.430 1.00 92.06 86 THR A CA 1
ATOM 654 C C . THR A 1 86 ? 9.829 -0.238 -9.994 1.00 92.06 86 THR A C 1
ATOM 656 O O . THR A 1 86 ? 9.436 -0.942 -9.067 1.00 92.06 86 THR A O 1
ATOM 659 N N . SER A 1 87 ? 10.348 0.970 -9.781 1.00 87.75 87 SER A N 1
ATOM 660 C CA . SER A 1 87 ? 10.317 1.660 -8.496 1.00 87.75 87 SER A CA 1
ATOM 661 C C . SER A 1 87 ? 9.987 3.121 -8.728 1.00 87.75 87 SER A C 1
ATOM 663 O O . SER A 1 87 ? 10.826 3.902 -9.175 1.00 87.75 87 SER A O 1
ATOM 665 N N . ASN A 1 88 ? 8.753 3.490 -8.412 1.00 86.12 88 ASN A N 1
A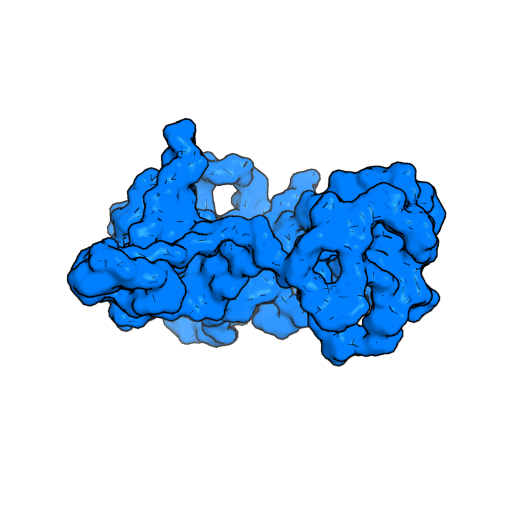TOM 666 C CA . ASN A 1 88 ? 8.269 4.839 -8.630 1.00 86.12 88 ASN A CA 1
ATOM 667 C C . ASN A 1 88 ? 9.048 5.895 -7.814 1.00 86.12 88 ASN A C 1
ATOM 669 O O . ASN A 1 88 ? 9.411 6.943 -8.346 1.00 86.12 88 ASN A O 1
ATOM 673 N N . SER A 1 89 ? 9.397 5.602 -6.557 1.00 81.88 89 SER A N 1
ATOM 674 C CA . SER A 1 89 ? 10.157 6.532 -5.707 1.00 81.88 89 SER A CA 1
ATOM 675 C C . SER A 1 89 ? 11.606 6.732 -6.161 1.00 81.88 89 SER A C 1
ATOM 677 O O . SER A 1 89 ? 12.166 7.809 -5.967 1.00 81.88 89 SER A O 1
ATOM 679 N N . LEU A 1 90 ? 12.211 5.716 -6.785 1.00 85.62 90 LEU A N 1
ATOM 680 C CA . LEU A 1 90 ? 13.587 5.778 -7.287 1.00 85.62 90 LEU A CA 1
ATOM 681 C C . LEU A 1 90 ? 13.666 6.236 -8.748 1.00 85.62 90 LEU A C 1
ATOM 683 O O . LEU A 1 90 ? 14.758 6.532 -9.230 1.00 85.62 90 LEU A O 1
ATOM 687 N N . PHE A 1 91 ? 12.530 6.323 -9.445 1.00 89.38 91 PHE A N 1
ATOM 688 C CA . PHE A 1 91 ? 12.478 6.608 -10.875 1.00 89.38 91 PHE A CA 1
ATOM 689 C C . PHE A 1 91 ? 13.219 7.879 -11.299 1.00 89.38 91 PHE A C 1
ATOM 691 O O . PHE A 1 91 ? 13.996 7.777 -12.246 1.00 89.38 91 PHE A O 1
ATOM 698 N N . PRO A 1 92 ? 13.069 9.047 -10.635 1.00 87.06 92 PRO A N 1
ATOM 699 C CA . PRO A 1 92 ? 13.775 10.254 -11.065 1.00 87.06 92 PRO A CA 1
ATOM 700 C C . PRO A 1 92 ? 15.299 10.075 -11.079 1.00 87.06 92 PRO A C 1
ATOM 702 O O . PRO A 1 92 ? 15.933 10.350 -12.094 1.00 87.06 92 PRO A O 1
ATOM 705 N N . ALA A 1 93 ? 15.862 9.539 -9.991 1.00 89.19 93 ALA A N 1
ATOM 706 C CA . ALA A 1 93 ? 17.300 9.319 -9.858 1.00 89.19 93 ALA A CA 1
ATOM 707 C C . ALA A 1 93 ? 17.805 8.212 -10.799 1.00 89.19 93 ALA A C 1
ATOM 709 O O . ALA A 1 93 ? 18.828 8.368 -11.459 1.00 89.19 93 ALA A O 1
ATOM 710 N N . MET A 1 94 ? 17.069 7.102 -10.905 1.00 90.75 94 MET A N 1
ATOM 711 C CA . MET A 1 94 ? 17.444 5.989 -11.782 1.00 90.75 94 MET A CA 1
ATOM 712 C C . MET A 1 94 ? 17.363 6.361 -13.256 1.00 90.75 94 MET A C 1
ATOM 714 O O . MET A 1 94 ? 18.197 5.918 -14.035 1.00 90.75 94 MET A O 1
ATOM 718 N N . ARG A 1 95 ? 16.379 7.172 -13.655 1.00 91.56 95 ARG A N 1
ATOM 719 C CA . ARG A 1 95 ? 16.257 7.639 -15.036 1.00 91.56 95 ARG A CA 1
ATOM 720 C C . ARG A 1 95 ? 17.477 8.451 -15.446 1.00 91.56 95 ARG A C 1
ATOM 722 O O . ARG A 1 95 ? 17.997 8.226 -16.529 1.00 91.56 95 ARG A O 1
ATOM 729 N N . GLU A 1 96 ? 17.930 9.367 -14.596 1.00 90.81 96 GLU A N 1
ATOM 730 C CA . GLU A 1 96 ? 19.141 10.150 -14.850 1.00 90.81 96 GLU A CA 1
ATOM 731 C C . GLU A 1 96 ? 20.382 9.248 -14.970 1.00 90.81 96 GLU A C 1
ATOM 733 O O . GLU A 1 96 ? 21.101 9.325 -15.967 1.00 90.81 96 GLU A O 1
ATOM 738 N N . GLU A 1 97 ? 20.571 8.330 -14.014 1.00 91.81 97 GLU A N 1
ATOM 739 C CA . GLU A 1 97 ? 21.677 7.360 -14.002 1.00 91.81 97 GLU A CA 1
ATOM 740 C C . GLU A 1 97 ? 21.690 6.488 -15.275 1.00 91.81 97 GLU A C 1
ATOM 742 O O . GLU A 1 97 ? 22.708 6.386 -15.962 1.00 91.81 97 GLU A O 1
ATOM 747 N N . LEU A 1 98 ? 20.544 5.903 -15.634 1.00 93.38 98 LEU A N 1
ATOM 748 C CA . LEU A 1 98 ? 20.401 5.012 -16.787 1.00 93.38 98 LEU A CA 1
ATOM 749 C C . LEU A 1 98 ? 20.537 5.756 -18.123 1.00 93.38 98 LEU A C 1
ATOM 751 O O . LEU A 1 98 ? 21.140 5.211 -19.046 1.00 93.38 98 LEU A O 1
ATOM 755 N N . CYS A 1 99 ? 20.037 6.995 -18.235 1.00 92.31 99 CYS A N 1
ATOM 756 C CA . CYS A 1 99 ? 20.238 7.830 -19.426 1.00 92.31 99 CYS A CA 1
ATOM 757 C C . CYS A 1 99 ? 21.733 8.061 -19.689 1.00 92.31 99 CYS A C 1
ATOM 759 O O . CYS A 1 99 ? 22.176 7.985 -20.835 1.00 92.31 99 CYS A O 1
ATOM 761 N N . GLY A 1 100 ? 22.514 8.322 -18.634 1.00 90.75 100 GLY A N 1
ATOM 762 C CA . GLY A 1 100 ? 23.963 8.493 -18.742 1.00 90.75 100 GLY A CA 1
ATOM 763 C C . GLY A 1 100 ? 24.695 7.218 -19.174 1.00 90.75 100 GLY A C 1
ATOM 764 O O . GLY A 1 100 ? 25.679 7.298 -19.903 1.00 90.75 100 GLY A O 1
ATOM 765 N N . GLN A 1 101 ? 24.206 6.045 -18.760 1.00 91.06 101 GLN A N 1
ATOM 766 C CA . GLN A 1 101 ? 24.830 4.747 -19.056 1.00 91.06 101 GLN A CA 1
ATOM 767 C C . GLN A 1 101 ? 24.458 4.180 -20.434 1.00 91.06 101 GLN A C 1
ATOM 769 O O . GLN A 1 101 ? 25.302 3.588 -21.105 1.00 91.06 101 GLN A O 1
ATOM 774 N N . LEU A 1 102 ? 23.195 4.313 -20.846 1.00 94.12 102 LEU A N 1
ATOM 775 C CA . LEU A 1 102 ? 22.650 3.668 -22.049 1.00 94.12 102 LEU A CA 1
ATOM 776 C C . LEU A 1 102 ? 22.572 4.606 -23.259 1.00 94.12 102 LEU A C 1
ATOM 778 O O . LEU A 1 102 ? 22.411 4.139 -24.386 1.00 94.12 102 LEU A O 1
ATOM 782 N N . GLY A 1 103 ? 22.713 5.913 -23.033 1.00 89.44 103 GLY A N 1
ATOM 783 C CA . GLY A 1 103 ? 22.554 6.942 -24.051 1.00 89.44 103 GLY A CA 1
ATOM 784 C C . GLY A 1 103 ? 21.097 7.397 -24.228 1.00 89.44 103 GLY A C 1
ATOM 785 O O . GLY A 1 103 ? 20.166 6.776 -23.713 1.00 89.44 103 GLY A O 1
ATOM 786 N N . PRO A 1 104 ? 20.881 8.502 -24.962 1.00 88.44 104 PRO A N 1
ATOM 787 C CA . PRO A 1 104 ? 19.577 9.163 -25.068 1.00 88.44 104 PRO A CA 1
ATOM 788 C C . PRO A 1 104 ? 18.545 8.401 -25.914 1.00 88.44 104 PRO A C 1
ATOM 790 O O . PRO A 1 104 ? 17.355 8.705 -25.830 1.00 88.44 104 PRO A O 1
ATOM 793 N N . ASP A 1 105 ? 18.982 7.434 -26.724 1.00 90.69 105 ASP A N 1
ATOM 794 C CA . ASP A 1 105 ? 18.122 6.717 -27.672 1.00 90.69 105 ASP A CA 1
ATOM 795 C C . ASP A 1 105 ? 17.354 5.551 -27.037 1.00 90.69 105 ASP A C 1
ATOM 797 O O . ASP A 1 105 ? 16.376 5.079 -27.616 1.00 90.69 105 ASP A O 1
ATOM 801 N N . VAL A 1 106 ? 17.771 5.083 -25.853 1.00 94.75 106 VAL A N 1
ATOM 802 C CA . VAL A 1 106 ? 17.082 4.008 -25.128 1.00 94.75 106 VAL A CA 1
ATOM 803 C C . VAL A 1 106 ? 15.986 4.620 -24.251 1.00 94.75 106 VAL A C 1
ATOM 805 O O . VAL A 1 106 ? 16.296 5.324 -23.286 1.00 94.75 106 VAL A O 1
ATOM 808 N N . PRO A 1 107 ? 14.693 4.358 -24.521 1.00 94.25 107 PRO A N 1
ATOM 809 C CA . PRO A 1 107 ? 13.619 4.867 -23.682 1.00 94.25 107 PRO A CA 1
ATOM 810 C C . PRO A 1 107 ? 13.703 4.273 -22.273 1.00 94.25 107 PRO A C 1
ATOM 812 O O . PRO A 1 107 ? 13.824 3.058 -22.106 1.00 94.25 107 PRO A O 1
ATOM 815 N N . ILE A 1 108 ? 13.588 5.131 -21.259 1.00 95.00 108 ILE A N 1
ATOM 816 C CA . ILE A 1 108 ? 13.514 4.742 -19.847 1.00 95.00 108 ILE A CA 1
ATOM 817 C C . ILE A 1 108 ? 12.172 5.218 -19.301 1.00 95.00 108 ILE A C 1
ATOM 819 O O . ILE A 1 108 ? 11.944 6.423 -19.148 1.00 95.00 108 ILE A O 1
ATOM 823 N N . LEU A 1 109 ? 11.277 4.267 -19.045 1.00 93.88 109 LEU A N 1
ATOM 824 C CA . LEU A 1 109 ? 9.893 4.520 -18.647 1.00 93.88 109 LEU A CA 1
ATOM 825 C C . LEU A 1 109 ? 9.617 3.952 -17.256 1.00 93.88 109 LEU A C 1
ATOM 827 O O . LEU A 1 109 ? 10.254 2.996 -16.825 1.00 93.88 109 LEU A O 1
ATOM 831 N N . LEU A 1 110 ? 8.648 4.532 -16.556 1.00 92.75 110 LEU A N 1
ATOM 832 C CA . LEU A 1 110 ? 8.156 4.006 -15.288 1.00 92.75 110 LEU A CA 1
ATOM 833 C C . LEU A 1 110 ? 7.122 2.903 -15.559 1.00 92.75 110 LEU A C 1
ATOM 835 O O . LEU A 1 110 ? 6.147 3.145 -16.264 1.00 92.75 110 LEU A O 1
ATOM 839 N N . ALA A 1 111 ? 7.309 1.716 -14.982 1.00 93.94 111 ALA A N 1
ATOM 840 C CA . ALA A 1 111 ? 6.370 0.602 -15.124 1.00 93.94 111 ALA A CA 1
ATOM 841 C C . ALA A 1 111 ? 4.978 0.936 -14.563 1.00 93.94 111 ALA A C 1
ATOM 843 O O . ALA A 1 111 ? 3.976 0.659 -15.211 1.00 93.94 111 ALA A O 1
ATOM 844 N N . ASP A 1 112 ? 4.918 1.604 -13.409 1.00 90.75 112 ASP A N 1
ATOM 845 C CA . ASP A 1 112 ? 3.678 2.065 -12.769 1.00 90.75 112 ASP A CA 1
ATOM 846 C C . ASP A 1 112 ? 2.884 3.072 -13.622 1.00 90.75 112 ASP A C 1
ATOM 848 O O . ASP A 1 112 ? 1.775 3.421 -13.251 1.00 90.75 112 ASP A O 1
ATOM 852 N N . ALA A 1 113 ? 3.422 3.561 -14.745 1.00 89.38 113 ALA A N 1
ATOM 853 C CA . ALA A 1 113 ? 2.699 4.428 -15.675 1.00 89.38 113 ALA A CA 1
ATOM 854 C C . ALA A 1 113 ? 2.005 3.653 -16.818 1.00 89.38 113 ALA A C 1
ATOM 856 O O . ALA A 1 113 ? 1.347 4.271 -17.656 1.00 89.38 113 ALA A O 1
ATOM 857 N N . ILE A 1 114 ? 2.129 2.321 -16.861 1.00 92.56 114 ILE A N 1
ATOM 858 C CA . ILE A 1 114 ? 1.387 1.468 -17.798 1.00 92.56 114 ILE A CA 1
ATOM 859 C C . ILE A 1 114 ? -0.088 1.446 -17.377 1.00 92.56 114 ILE A C 1
ATOM 861 O O . ILE A 1 114 ? -0.418 0.983 -16.284 1.00 92.56 114 ILE A O 1
ATOM 865 N N . GLU A 1 115 ? -0.979 1.916 -18.251 1.00 90.75 115 GLU A N 1
ATOM 866 C CA . GLU A 1 115 ? -2.413 2.079 -17.950 1.00 90.75 115 GLU A CA 1
ATOM 867 C C . GLU A 1 115 ? -3.077 0.752 -17.553 1.00 90.75 115 GLU A C 1
ATOM 869 O O . GLU A 1 115 ? -3.775 0.669 -16.543 1.00 90.75 115 GLU A O 1
ATOM 874 N N . GLU A 1 116 ? -2.796 -0.317 -18.293 1.00 93.75 116 GLU A N 1
ATOM 875 C CA . GLU A 1 116 ? -3.344 -1.650 -18.048 1.00 93.75 116 GLU A CA 1
ATOM 876 C C . GLU A 1 116 ? -2.783 -2.286 -16.772 1.00 93.75 116 GLU A C 1
ATOM 878 O O . GLU A 1 116 ? -3.480 -3.066 -16.123 1.00 93.75 116 GLU A O 1
ATOM 883 N N . TYR A 1 117 ? -1.550 -1.945 -16.384 1.00 94.44 117 TYR A N 1
ATOM 884 C CA . TYR A 1 117 ? -0.957 -2.423 -15.136 1.00 94.44 117 TYR A CA 1
ATOM 885 C C . TYR A 1 117 ? -1.574 -1.712 -13.930 1.00 94.44 117 TYR A C 1
ATOM 887 O O . TYR A 1 117 ? -1.977 -2.374 -12.976 1.00 94.44 117 TYR A O 1
ATOM 895 N N . LEU A 1 118 ? -1.739 -0.385 -14.001 1.00 91.44 118 LEU A N 1
ATOM 896 C CA . LEU A 1 118 ? -2.462 0.387 -12.985 1.00 91.44 118 LEU A CA 1
ATOM 897 C C . LEU A 1 118 ? -3.890 -0.126 -12.809 1.00 91.44 118 LEU A C 1
ATOM 899 O O . LEU A 1 118 ? -4.307 -0.390 -11.685 1.00 91.44 118 LEU A O 1
ATOM 903 N N . ALA A 1 119 ? -4.618 -0.323 -13.911 1.00 91.75 119 ALA A N 1
ATOM 904 C CA . ALA A 1 119 ? -5.975 -0.856 -13.873 1.00 91.75 119 ALA A CA 1
ATOM 905 C C . ALA A 1 119 ? -6.017 -2.278 -13.284 1.00 91.75 119 ALA A C 1
ATOM 907 O O . ALA A 1 119 ? -6.916 -2.599 -12.506 1.00 91.75 119 ALA A O 1
ATOM 908 N N . HIS A 1 120 ? -5.035 -3.124 -13.615 1.00 94.12 120 HIS A N 1
ATOM 909 C CA . HIS A 1 120 ? -4.925 -4.468 -13.054 1.00 94.12 120 HIS A CA 1
ATOM 910 C C . HIS A 1 120 ? -4.690 -4.445 -11.542 1.00 94.12 120 HIS A C 1
ATOM 912 O O . HIS A 1 120 ? -5.325 -5.211 -10.821 1.00 94.12 120 HIS A O 1
ATOM 918 N N . GLU A 1 121 ? -3.795 -3.593 -11.051 1.00 94.00 121 GLU A N 1
ATOM 919 C CA . GLU A 1 121 ? -3.510 -3.490 -9.618 1.00 94.00 121 GLU A CA 1
ATOM 920 C C . GLU A 1 121 ? -4.692 -2.847 -8.872 1.00 94.00 121 GLU A C 1
ATOM 922 O O . GLU A 1 121 ? -5.089 -3.317 -7.808 1.00 94.00 121 GLU A O 1
ATOM 927 N N . ALA A 1 122 ? -5.355 -1.855 -9.473 1.00 94.50 122 ALA A N 1
ATOM 928 C CA . ALA A 1 122 ? -6.523 -1.178 -8.908 1.00 94.50 122 ALA A CA 1
ATOM 929 C C . ALA A 1 122 ? -7.828 -1.994 -8.948 1.00 94.50 122 ALA A C 1
ATOM 931 O O . ALA A 1 122 ? -8.838 -1.546 -8.403 1.00 94.50 122 ALA A O 1
ATOM 932 N N . LYS A 1 123 ? -7.841 -3.195 -9.546 1.00 92.44 123 LYS A N 1
ATOM 933 C CA . LYS A 1 123 ? -9.069 -3.983 -9.779 1.00 92.44 123 LYS A CA 1
ATOM 934 C C . LYS A 1 123 ? -9.875 -4.297 -8.512 1.00 92.44 123 LYS A C 1
ATOM 936 O O . LYS A 1 123 ? -11.088 -4.459 -8.602 1.00 92.44 123 LYS A O 1
ATOM 941 N N . GLN A 1 124 ? -9.225 -4.383 -7.347 1.00 92.94 124 GLN A N 1
ATOM 942 C CA . GLN A 1 124 ? -9.878 -4.655 -6.054 1.00 92.94 124 GLN A CA 1
ATOM 943 C C . GLN A 1 124 ? -10.349 -3.389 -5.316 1.00 92.94 124 GLN A C 1
ATOM 945 O O . GLN A 1 124 ? -10.996 -3.503 -4.276 1.00 92.94 124 GLN A O 1
ATOM 950 N N . SER A 1 125 ? -10.023 -2.190 -5.810 1.00 97.38 125 SER A N 1
ATOM 951 C CA . SER A 1 125 ? -10.440 -0.934 -5.180 1.00 97.38 125 SER A CA 1
ATOM 952 C C . SER A 1 125 ? -11.845 -0.547 -5.626 1.00 97.38 125 SER A C 1
ATOM 954 O O . SER A 1 125 ? -12.078 -0.270 -6.805 1.00 97.38 125 SER A O 1
ATOM 956 N N . LEU A 1 126 ? -12.783 -0.475 -4.678 1.00 97.25 126 LEU A N 1
ATOM 957 C CA . LEU A 1 126 ? -14.128 0.023 -4.969 1.00 97.25 126 LEU A CA 1
ATOM 958 C C . LEU A 1 126 ? -14.120 1.524 -5.257 1.00 97.25 126 LEU A C 1
ATOM 960 O O . LEU A 1 126 ? -14.917 1.983 -6.074 1.00 97.25 126 LEU A O 1
ATOM 964 N N . LEU A 1 127 ? -13.202 2.288 -4.656 1.00 97.50 127 LEU A N 1
ATOM 965 C CA . LEU A 1 127 ? -13.025 3.700 -4.984 1.00 97.50 127 LEU A CA 1
ATOM 966 C C . LEU A 1 127 ? -12.604 3.874 -6.450 1.00 97.50 127 LEU A C 1
ATOM 968 O O . LEU A 1 127 ? -13.205 4.666 -7.176 1.00 97.50 127 LEU A O 1
ATOM 972 N N . ALA A 1 128 ? -11.616 3.102 -6.913 1.00 95.25 128 ALA A N 1
ATOM 973 C CA . ALA A 1 128 ? -11.166 3.152 -8.302 1.00 95.25 128 ALA A CA 1
ATOM 974 C C . ALA A 1 128 ? -12.276 2.745 -9.281 1.00 95.25 128 ALA A C 1
ATOM 976 O O . ALA A 1 128 ? -12.454 3.404 -10.304 1.00 95.25 128 ALA A O 1
ATOM 977 N N . GLN A 1 129 ? -13.063 1.715 -8.952 1.00 95.06 129 GLN A N 1
ATOM 978 C CA . GLN A 1 129 ? -14.208 1.297 -9.767 1.00 95.06 129 GLN A CA 1
ATOM 979 C C . GLN A 1 129 ? -15.285 2.387 -9.862 1.00 95.06 129 GLN A C 1
ATOM 981 O O . GLN A 1 129 ? -15.753 2.676 -10.963 1.00 95.06 129 GLN A O 1
ATOM 986 N N . LYS A 1 130 ? -15.646 3.033 -8.742 1.00 93.88 130 LYS A N 1
ATOM 987 C CA . LYS A 1 130 ? -16.600 4.158 -8.737 1.00 93.88 130 LYS A CA 1
ATOM 988 C C . LYS A 1 130 ? -16.099 5.317 -9.600 1.00 93.88 130 LYS A C 1
ATOM 990 O O . LYS A 1 130 ? -16.854 5.871 -10.394 1.00 93.88 130 LYS A O 1
ATOM 995 N N . MET A 1 131 ? -14.813 5.644 -9.490 1.00 91.62 131 MET A N 1
ATOM 996 C CA . MET A 1 131 ? -14.216 6.745 -10.243 1.00 91.62 131 MET A CA 1
ATOM 997 C C . MET A 1 131 ? -13.991 6.427 -11.722 1.00 91.62 131 MET A C 1
ATOM 999 O O . MET A 1 131 ? -13.928 7.353 -12.523 1.00 91.62 131 MET A O 1
ATOM 1003 N N . LEU A 1 132 ? -13.920 5.160 -12.134 1.00 87.94 132 LEU A N 1
ATOM 1004 C CA . LEU A 1 132 ? -13.713 4.798 -13.540 1.00 87.94 132 LEU A CA 1
ATOM 1005 C C . LEU A 1 132 ? -14.774 5.414 -14.472 1.00 87.94 132 LEU A C 1
ATOM 1007 O O . LEU A 1 132 ? -14.435 5.858 -15.566 1.00 87.94 132 LEU A O 1
ATOM 1011 N N . GLY A 1 133 ? -16.033 5.477 -14.023 1.00 83.62 133 GLY A N 1
ATOM 1012 C CA . GLY A 1 133 ? -17.144 6.077 -14.772 1.00 83.62 133 GLY A CA 1
ATOM 1013 C C . GLY A 1 133 ? -17.255 7.602 -14.658 1.00 83.62 133 GLY A C 1
ATOM 1014 O O . GLY A 1 133 ? -18.004 8.212 -15.419 1.00 83.62 133 GLY A O 1
ATOM 1015 N N . ALA A 1 134 ? -16.527 8.232 -13.732 1.00 86.19 134 ALA A N 1
ATOM 1016 C CA . ALA A 1 134 ? -16.536 9.682 -13.572 1.00 86.19 134 ALA A CA 1
ATOM 1017 C C . ALA A 1 134 ? -15.685 10.344 -14.674 1.00 86.19 134 ALA A C 1
ATOM 1019 O O . ALA A 1 134 ? -14.603 9.841 -14.977 1.00 86.19 134 ALA A O 1
ATOM 1020 N N . PRO A 1 135 ? -16.109 11.474 -15.270 1.00 79.88 135 PRO A N 1
ATOM 1021 C CA . PRO A 1 135 ? -15.305 12.169 -16.277 1.00 79.88 135 PRO A CA 1
ATOM 1022 C C . PRO A 1 135 ? -13.991 12.670 -15.669 1.00 79.88 135 PRO A C 1
ATOM 1024 O O . PRO A 1 135 ? -13.961 13.018 -14.498 1.00 79.88 135 PRO A O 1
ATOM 1027 N N . PHE A 1 136 ? -12.914 12.743 -16.452 1.00 79.69 136 PHE A N 1
ATOM 1028 C CA . PHE A 1 136 ? -11.684 13.438 -16.059 1.00 79.69 136 PHE A CA 1
ATOM 1029 C C . PHE A 1 136 ? -11.644 14.803 -16.751 1.00 79.69 136 PHE A C 1
ATOM 1031 O O . PHE A 1 136 ? -11.657 14.860 -17.979 1.00 79.69 136 PHE A O 1
ATOM 1038 N N . ASP A 1 137 ? -11.611 15.890 -15.981 1.00 70.25 137 ASP A N 1
ATOM 1039 C CA . ASP A 1 137 ? -11.672 17.271 -16.496 1.00 70.25 137 ASP A CA 1
ATOM 1040 C C . ASP A 1 137 ? -10.294 17.955 -16.623 1.00 70.25 137 ASP A C 1
ATOM 1042 O O . ASP A 1 137 ? -10.214 19.078 -17.108 1.00 70.25 137 ASP A O 1
ATOM 1046 N N . GLY A 1 138 ? -9.204 17.267 -16.261 1.00 65.56 138 GLY A N 1
ATOM 1047 C CA . GLY A 1 138 ? -7.833 17.778 -16.385 1.00 65.56 138 GLY A CA 1
ATOM 1048 C C . GLY A 1 138 ? -7.304 18.548 -15.170 1.00 65.56 138 GLY A C 1
ATOM 1049 O O . GLY A 1 138 ? -6.087 18.615 -15.016 1.00 65.56 138 GLY A O 1
ATOM 1050 N N . ASP A 1 139 ? -8.170 19.025 -14.269 1.00 61.03 139 ASP A N 1
ATOM 1051 C CA . ASP A 1 139 ? -7.790 19.837 -13.095 1.00 61.03 139 ASP A CA 1
ATOM 1052 C C . ASP A 1 139 ? -7.716 19.021 -11.785 1.00 61.03 139 ASP A C 1
ATOM 1054 O O . ASP A 1 139 ? -7.469 19.548 -10.696 1.00 61.03 139 ASP A O 1
ATOM 1058 N N . ARG A 1 140 ? -7.899 17.698 -11.868 1.00 62.62 140 ARG A N 1
ATOM 1059 C CA . ARG A 1 140 ? -8.037 16.811 -10.695 1.00 62.62 140 ARG A CA 1
ATOM 1060 C C . ARG A 1 140 ? -6.726 16.403 -10.030 1.00 62.62 140 ARG A C 1
ATOM 1062 O O . ARG A 1 140 ? -6.778 15.808 -8.959 1.00 62.62 140 ARG A O 1
ATOM 1069 N N . ASP A 1 141 ? -5.580 16.736 -10.618 1.00 63.47 141 ASP A N 1
ATOM 1070 C CA . ASP A 1 141 ? -4.250 16.341 -10.121 1.00 63.47 141 ASP A CA 1
ATOM 1071 C C . ASP A 1 141 ? -3.703 17.254 -8.989 1.00 63.47 141 ASP A C 1
ATOM 1073 O O . ASP A 1 141 ? -2.674 16.942 -8.390 1.00 63.47 141 ASP A O 1
ATOM 1077 N N . ALA A 1 142 ? -4.364 18.378 -8.672 1.00 60.88 142 ALA A N 1
ATOM 1078 C CA . ALA A 1 142 ? -3.851 19.425 -7.768 1.00 60.88 142 ALA A CA 1
ATOM 1079 C C . ALA A 1 142 ? -4.016 19.096 -6.255 1.00 60.88 142 ALA A C 1
ATOM 1081 O O . ALA A 1 142 ? -4.843 18.252 -5.914 1.00 60.88 142 ALA A O 1
ATOM 1082 N N . PRO A 1 143 ? -3.280 19.739 -5.308 1.00 57.50 143 PRO A N 1
ATOM 1083 C CA . PRO A 1 143 ? -2.621 21.055 -5.377 1.00 57.50 143 PRO A CA 1
ATOM 1084 C C . PRO A 1 143 ? -1.235 21.040 -6.043 1.00 57.50 143 PRO A C 1
ATOM 1086 O O . PRO A 1 143 ? -0.645 19.987 -6.214 1.00 57.50 143 PRO A O 1
ATOM 1089 N N . ALA A 1 144 ? -0.695 22.225 -6.367 1.00 55.50 144 ALA A N 1
ATOM 1090 C CA . ALA A 1 144 ? 0.561 22.470 -7.104 1.00 55.50 144 ALA A CA 1
ATOM 1091 C C . ALA A 1 144 ? 1.843 21.759 -6.593 1.00 55.50 144 ALA A C 1
ATOM 1093 O O . ALA A 1 144 ? 2.898 21.875 -7.220 1.00 55.50 144 ALA A O 1
ATOM 1094 N N . ASP A 1 145 ? 1.778 21.040 -5.470 1.00 58.28 145 ASP A N 1
ATOM 1095 C CA . ASP A 1 145 ? 2.802 20.109 -5.019 1.00 58.28 145 ASP A CA 1
ATOM 1096 C C . ASP A 1 145 ? 2.398 18.668 -5.394 1.00 58.28 145 ASP A C 1
ATOM 1098 O O . ASP A 1 145 ? 1.667 17.986 -4.684 1.00 58.28 145 ASP A O 1
ATOM 1102 N N . ASN A 1 146 ? 2.892 18.174 -6.533 1.00 59.19 146 ASN A N 1
ATOM 1103 C CA . ASN A 1 146 ? 2.585 16.840 -7.085 1.00 59.19 146 ASN A CA 1
ATOM 1104 C C . ASN A 1 146 ? 3.172 15.663 -6.255 1.00 59.19 146 ASN A C 1
ATOM 1106 O O . ASN A 1 146 ? 3.723 14.707 -6.806 1.00 59.19 146 ASN A O 1
ATOM 1110 N N . GLY A 1 147 ? 3.130 15.752 -4.926 1.00 75.25 147 GLY A N 1
ATOM 1111 C CA . GLY A 1 147 ? 3.653 14.801 -3.953 1.00 75.25 147 GLY A CA 1
ATOM 1112 C C . GLY A 1 147 ? 2.558 13.981 -3.277 1.00 75.25 147 GLY A C 1
ATOM 1113 O O . GLY A 1 147 ? 2.597 13.833 -2.055 1.00 75.25 147 GLY A O 1
ATOM 1114 N N . TRP A 1 148 ? 1.581 13.460 -4.034 1.00 84.19 148 TRP A N 1
ATOM 1115 C CA . TRP A 1 148 ? 0.643 12.472 -3.491 1.00 84.19 148 TRP A CA 1
ATOM 1116 C C . TRP A 1 148 ? 1.415 11.327 -2.838 1.00 84.19 148 TRP A C 1
ATOM 1118 O O . TRP A 1 148 ? 2.439 10.866 -3.349 1.00 84.19 148 TRP A O 1
ATOM 1128 N N . PHE A 1 149 ? 0.943 10.862 -1.691 1.00 86.69 149 PHE A N 1
ATOM 1129 C CA . PHE A 1 149 ? 1.518 9.704 -1.033 1.00 86.69 149 PHE A CA 1
ATOM 1130 C C . PHE A 1 149 ? 0.928 8.424 -1.626 1.00 86.69 149 PHE A C 1
ATOM 1132 O O . PHE A 1 149 ? 1.688 7.536 -2.020 1.00 86.69 149 PHE A O 1
ATOM 1139 N N . HIS A 1 150 ? -0.396 8.373 -1.782 1.00 91.69 150 HIS A N 1
ATOM 1140 C CA . HIS A 1 150 ? -1.134 7.275 -2.398 1.00 91.69 150 HIS A CA 1
ATOM 1141 C C . HIS A 1 150 ? -1.559 7.589 -3.839 1.00 91.69 150 HIS A C 1
ATOM 1143 O O . HIS A 1 150 ? -1.771 8.737 -4.218 1.00 91.69 150 HIS A O 1
ATOM 1149 N N . CYS A 1 151 ? -1.641 6.558 -4.683 1.00 91.12 151 CYS A N 1
ATOM 1150 C CA . CYS A 1 151 ? -2.075 6.679 -6.074 1.00 91.12 151 CYS A CA 1
ATOM 1151 C C . CYS A 1 151 ? -3.601 6.822 -6.137 1.00 91.12 151 CYS A C 1
ATOM 1153 O O . CYS A 1 151 ? -4.315 5.825 -6.148 1.00 91.12 151 CYS A O 1
ATOM 1155 N N . MET A 1 152 ? -4.101 8.056 -6.137 1.00 91.62 152 MET A N 1
ATOM 1156 C CA . MET A 1 152 ? -5.535 8.362 -6.080 1.00 91.62 152 MET A CA 1
ATOM 1157 C C . MET A 1 152 ? -6.219 8.164 -7.442 1.00 91.62 152 MET A C 1
ATOM 1159 O O . MET A 1 152 ? -5.694 8.661 -8.435 1.00 91.62 152 MET A O 1
ATOM 1163 N N . PRO A 1 153 ? -7.389 7.508 -7.549 1.00 92.25 153 PRO A N 1
ATOM 1164 C CA . PRO A 1 153 ? -8.150 7.504 -8.797 1.00 92.25 153 PRO A CA 1
ATOM 1165 C C . PRO A 1 153 ? -8.770 8.886 -9.043 1.00 92.25 153 PRO A C 1
ATOM 1167 O O . PRO A 1 153 ? -9.418 9.444 -8.162 1.00 92.25 153 PRO A O 1
ATOM 1170 N N . LEU A 1 154 ? -8.582 9.450 -10.234 1.00 87.19 154 LEU A N 1
ATOM 1171 C CA . LEU A 1 154 ? -8.999 10.820 -10.564 1.00 87.19 154 LEU A CA 1
ATOM 1172 C C . LEU A 1 154 ? -10.263 10.888 -11.432 1.00 87.19 154 LEU A C 1
ATOM 1174 O O . LEU A 1 154 ? -10.875 11.945 -11.555 1.00 87.19 154 LEU A O 1
ATOM 1178 N N . GLY A 1 155 ? -10.682 9.778 -12.033 1.00 84.81 155 GLY A N 1
ATOM 1179 C CA . GLY A 1 155 ? -11.760 9.759 -13.025 1.00 84.81 155 GLY A CA 1
ATOM 1180 C C . GLY A 1 155 ? -11.270 9.272 -14.384 1.00 84.81 155 GLY A C 1
ATOM 1181 O O . GLY A 1 155 ? -10.096 9.434 -14.706 1.00 84.81 155 GLY A O 1
ATOM 1182 N N . GLY A 1 156 ? -12.142 8.663 -15.187 1.00 81.56 156 GLY A N 1
ATOM 1183 C CA . GLY A 1 156 ? -11.862 8.316 -16.585 1.00 81.56 156 GLY A CA 1
ATOM 1184 C C . GLY A 1 156 ? -10.644 7.408 -16.776 1.00 81.56 156 GLY A C 1
ATOM 1185 O O . GLY A 1 156 ? -9.927 7.544 -17.765 1.00 81.56 156 GLY A O 1
ATOM 1186 N N . GLY A 1 157 ? -10.358 6.545 -15.795 1.00 81.81 157 GLY A N 1
ATOM 1187 C CA . GLY A 1 157 ? -9.178 5.672 -15.782 1.00 81.81 157 GLY A CA 1
ATOM 1188 C C . GLY A 1 157 ? -7.850 6.386 -15.497 1.00 81.81 157 GLY A C 1
ATOM 1189 O O . GLY A 1 157 ? -6.790 5.784 -15.652 1.00 81.81 157 GLY A O 1
ATOM 1190 N N . ARG A 1 158 ? -7.878 7.662 -15.093 1.00 84.12 158 ARG A N 1
ATOM 1191 C CA . ARG A 1 158 ? -6.692 8.421 -14.681 1.00 84.12 158 ARG A CA 1
ATOM 1192 C C . ARG A 1 158 ? -6.422 8.252 -13.195 1.00 84.12 158 ARG A C 1
ATOM 1194 O O . ARG A 1 158 ? -7.344 8.147 -12.387 1.00 84.12 158 ARG A O 1
ATOM 1201 N N . TYR A 1 159 ? -5.141 8.290 -12.852 1.00 86.75 159 TYR A N 1
ATOM 1202 C CA . TYR A 1 159 ? -4.644 8.126 -11.496 1.00 86.75 159 TYR A CA 1
ATOM 1203 C C . TYR A 1 159 ? -3.600 9.192 -11.180 1.00 86.75 159 TYR A C 1
ATOM 1205 O O . TYR A 1 159 ? -2.794 9.547 -12.040 1.00 86.75 159 TYR A O 1
ATOM 1213 N N . ALA A 1 160 ? -3.598 9.667 -9.939 1.00 84.88 160 ALA A N 1
ATOM 1214 C CA . ALA A 1 160 ? -2.632 10.630 -9.456 1.00 84.88 160 ALA A CA 1
ATOM 1215 C C . ALA A 1 160 ? -1.244 10.001 -9.383 1.00 84.88 160 ALA A C 1
ATOM 1217 O O . ALA A 1 160 ? -1.057 8.889 -8.864 1.00 84.88 160 ALA A O 1
ATOM 1218 N N . LYS A 1 161 ? -0.245 10.756 -9.836 1.00 81.06 161 LYS A N 1
ATOM 1219 C CA . LYS A 1 161 ? 1.150 10.394 -9.616 1.00 81.06 161 LYS A CA 1
ATOM 1220 C C . LYS A 1 161 ? 1.459 10.512 -8.127 1.00 81.06 161 LYS A C 1
ATOM 1222 O O . LYS A 1 161 ? 1.352 11.592 -7.554 1.00 81.06 161 LYS A O 1
ATOM 1227 N N . SER A 1 162 ? 1.911 9.424 -7.518 1.00 84.62 162 SER A N 1
ATOM 1228 C CA . SER A 1 162 ? 2.136 9.363 -6.074 1.00 84.62 162 SER A CA 1
ATOM 1229 C C . SER A 1 162 ? 3.458 8.724 -5.718 1.00 84.62 162 SER A C 1
ATOM 1231 O O . SER A 1 162 ? 4.116 8.202 -6.599 1.00 84.62 162 SER A O 1
ATOM 1233 N N . TYR A 1 163 ? 3.857 8.736 -4.447 1.00 84.25 163 TYR A N 1
ATOM 1234 C CA . TYR A 1 163 ? 5.035 8.028 -3.946 1.00 84.25 163 TYR A CA 1
ATOM 1235 C C . TYR A 1 163 ? 4.853 6.503 -3.978 1.00 84.25 163 TYR A C 1
ATOM 1237 O O . TYR A 1 163 ? 5.764 5.782 -4.395 1.00 84.25 163 TYR A O 1
ATOM 1245 N N . LYS A 1 164 ? 3.680 6.010 -3.556 1.00 87.25 164 LYS A N 1
ATOM 1246 C CA . LYS A 1 164 ? 3.376 4.575 -3.443 1.00 87.25 164 LYS A CA 1
ATOM 1247 C C . LYS A 1 164 ? 3.070 3.899 -4.782 1.00 87.25 164 LYS A C 1
ATOM 1249 O O . LYS A 1 164 ? 3.264 2.688 -4.867 1.00 87.25 164 LYS A O 1
ATOM 1254 N N . GLY A 1 165 ? 2.630 4.640 -5.801 1.00 88.56 165 GLY A N 1
ATOM 1255 C CA . GLY A 1 165 ? 2.285 4.075 -7.110 1.00 88.56 165 GLY A CA 1
ATOM 1256 C C . GLY A 1 165 ? 1.298 2.909 -6.987 1.00 88.56 165 GLY A C 1
ATOM 1257 O O . GLY A 1 165 ? 0.362 2.965 -6.185 1.00 88.56 165 GLY A O 1
ATOM 1258 N N . VAL A 1 166 ? 1.549 1.817 -7.712 1.00 90.88 166 VAL A N 1
ATOM 1259 C CA . VAL A 1 166 ? 0.681 0.620 -7.683 1.00 90.88 166 VAL A CA 1
ATOM 1260 C C . VAL A 1 166 ? 0.583 -0.042 -6.302 1.00 90.88 166 VAL A C 1
ATOM 1262 O O . VAL A 1 166 ? -0.385 -0.750 -6.019 1.00 90.88 166 VAL A O 1
ATOM 1265 N N . LEU A 1 167 ? 1.546 0.203 -5.400 1.00 89.94 167 LEU A N 1
ATOM 1266 C CA . LEU A 1 167 ? 1.534 -0.382 -4.053 1.00 89.94 167 LEU A CA 1
ATOM 1267 C C . LEU A 1 167 ? 0.350 0.096 -3.213 1.00 89.94 167 LEU A C 1
ATOM 1269 O O . LEU A 1 167 ? -0.044 -0.614 -2.293 1.00 89.94 167 LEU A O 1
ATOM 1273 N N . THR A 1 168 ? -0.224 1.262 -3.531 1.00 94.00 168 THR A N 1
ATOM 1274 C CA . THR A 1 168 ? -1.475 1.741 -2.928 1.00 94.00 168 THR A CA 1
ATOM 1275 C C . THR A 1 168 ? -2.582 0.692 -3.023 1.00 94.00 168 THR A C 1
ATOM 1277 O O . THR A 1 168 ? -3.274 0.434 -2.044 1.00 94.00 168 THR A O 1
ATOM 1280 N N . TYR A 1 169 ? -2.713 0.044 -4.181 1.00 95.50 169 TYR A N 1
ATOM 1281 C CA . TYR A 1 169 ? -3.780 -0.919 -4.429 1.00 95.50 169 TYR A CA 1
ATOM 1282 C C . TYR A 1 169 ? -3.436 -2.317 -3.926 1.00 95.50 169 TYR A C 1
ATOM 1284 O O . TYR A 1 169 ? -4.265 -2.955 -3.281 1.00 95.50 169 TYR A O 1
ATOM 1292 N N . ARG A 1 170 ? -2.188 -2.766 -4.121 1.00 92.00 170 ARG A N 1
ATOM 1293 C CA . ARG A 1 170 ? -1.727 -4.071 -3.609 1.00 92.00 170 ARG A CA 1
ATOM 1294 C C . ARG A 1 170 ? -1.882 -4.208 -2.103 1.00 92.00 170 ARG A C 1
ATOM 1296 O O . ARG A 1 170 ? -2.133 -5.304 -1.606 1.00 92.00 170 ARG A O 1
ATOM 1303 N N . MET A 1 171 ? -1.721 -3.103 -1.378 1.00 93.88 171 MET A N 1
ATOM 1304 C CA . MET A 1 171 ? -1.822 -3.106 0.073 1.00 93.88 171 MET A CA 1
ATOM 1305 C C . MET A 1 171 ? -3.217 -3.526 0.554 1.00 93.88 171 MET A C 1
ATOM 1307 O O . MET A 1 171 ? -3.301 -4.127 1.615 1.00 93.88 171 MET A O 1
ATOM 1311 N N . LEU A 1 172 ? -4.283 -3.313 -0.232 1.00 96.94 172 LEU A N 1
ATOM 1312 C CA . LEU A 1 172 ? -5.649 -3.731 0.119 1.00 96.94 172 LEU A CA 1
ATOM 1313 C C . LEU A 1 172 ? -5.749 -5.241 0.378 1.00 96.94 172 LEU A C 1
ATOM 1315 O O . LEU A 1 172 ? -6.345 -5.652 1.373 1.00 96.94 172 LEU A O 1
ATOM 1319 N N . ASP A 1 173 ? -5.118 -6.051 -0.476 1.00 93.62 173 ASP A N 1
ATOM 1320 C CA . ASP A 1 173 ? -5.071 -7.506 -0.312 1.00 93.62 173 ASP A CA 1
ATOM 1321 C C . ASP A 1 173 ? -4.056 -7.915 0.768 1.00 93.62 173 ASP A C 1
ATOM 1323 O O . ASP A 1 173 ? -4.336 -8.793 1.583 1.00 93.62 173 ASP A O 1
ATOM 1327 N N . GLN A 1 174 ? -2.892 -7.253 0.826 1.00 93.44 174 GLN A N 1
ATOM 1328 C CA . GLN A 1 174 ? -1.836 -7.556 1.808 1.00 93.44 174 GLN A CA 1
ATOM 1329 C C . GLN A 1 174 ? -2.292 -7.343 3.254 1.00 93.44 174 GLN A C 1
ATOM 1331 O O . GLN A 1 174 ? -1.900 -8.096 4.141 1.00 93.44 174 GLN A O 1
ATOM 1336 N N . ILE A 1 175 ? -3.123 -6.329 3.493 1.00 96.06 175 ILE A N 1
ATOM 1337 C CA . ILE A 1 175 ? -3.688 -6.054 4.815 1.00 96.06 175 ILE A CA 1
ATOM 1338 C C . ILE A 1 175 ? -5.010 -6.785 5.061 1.00 96.06 175 ILE A C 1
ATOM 1340 O O . ILE A 1 175 ? -5.602 -6.607 6.119 1.00 96.06 175 ILE A O 1
ATOM 1344 N N . ARG A 1 176 ? -5.483 -7.577 4.085 1.00 96.50 176 ARG A N 1
ATOM 1345 C CA . ARG A 1 176 ? -6.787 -8.256 4.101 1.00 96.50 176 ARG A CA 1
ATOM 1346 C C . ARG A 1 176 ? -7.937 -7.304 4.445 1.00 96.50 176 ARG A C 1
ATOM 1348 O O . ARG A 1 176 ? -8.823 -7.658 5.218 1.00 96.50 176 ARG A O 1
ATOM 1355 N N . LEU A 1 177 ? -7.936 -6.097 3.869 1.00 97.94 177 LEU A N 1
ATOM 1356 C CA . LEU A 1 177 ? -9.016 -5.141 4.113 1.00 97.94 177 LEU A CA 1
ATOM 1357 C C . LEU A 1 177 ? -10.353 -5.780 3.681 1.00 97.94 177 LEU A C 1
ATOM 1359 O O . LEU A 1 177 ? -10.455 -6.188 2.514 1.00 97.94 177 LEU A O 1
ATOM 1363 N N . PRO A 1 178 ? -11.378 -5.865 4.554 1.00 97.50 178 PRO A N 1
ATOM 1364 C CA . PRO A 1 178 ? -12.642 -6.514 4.221 1.00 97.50 178 PRO A CA 1
ATOM 1365 C C . PRO A 1 178 ? -13.283 -5.879 2.992 1.00 97.50 178 PRO A C 1
ATOM 1367 O O . PRO A 1 178 ? -13.282 -4.657 2.850 1.00 97.50 178 PRO A O 1
ATOM 1370 N N . ARG A 1 179 ? -13.808 -6.703 2.079 1.00 96.12 179 ARG A N 1
ATOM 1371 C CA . ARG A 1 179 ? -14.393 -6.226 0.811 1.00 96.12 179 ARG A CA 1
ATOM 1372 C C . ARG A 1 179 ? -15.685 -5.432 1.000 1.00 96.12 179 ARG A C 1
ATOM 1374 O O . ARG A 1 179 ? -15.992 -4.590 0.165 1.00 96.12 179 ARG A O 1
ATOM 1381 N N . ASP A 1 180 ? -16.406 -5.705 2.080 1.00 97.69 180 ASP A N 1
ATOM 1382 C CA . ASP A 1 180 ? -17.626 -5.013 2.474 1.00 97.69 180 ASP A CA 1
ATOM 1383 C C . ASP A 1 180 ? -17.494 -4.563 3.930 1.00 97.69 180 ASP A C 1
ATOM 1385 O O . ASP A 1 180 ? -17.101 -5.341 4.800 1.00 97.69 180 ASP A O 1
ATOM 1389 N N . LEU A 1 181 ? -17.787 -3.290 4.167 1.00 98.69 181 LEU A N 1
ATOM 1390 C CA . LEU A 1 181 ? -17.746 -2.628 5.464 1.00 98.69 181 LEU A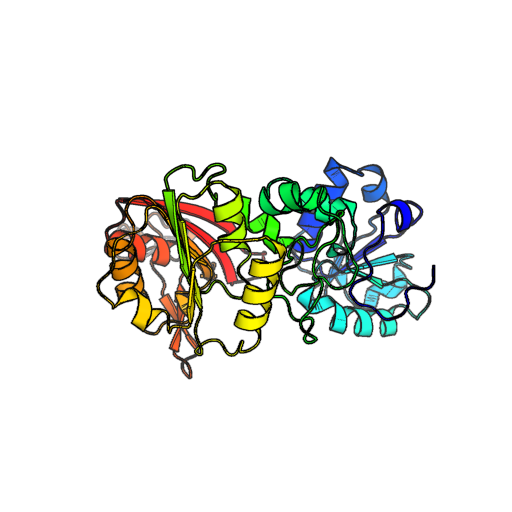 CA 1
ATOM 1391 C C . LEU A 1 181 ? -19.137 -2.121 5.865 1.00 98.69 181 LEU A C 1
ATOM 1393 O O . LEU A 1 181 ? -19.247 -1.304 6.778 1.00 98.69 181 LEU A O 1
ATOM 1397 N N . THR A 1 182 ? -20.202 -2.598 5.210 1.00 98.56 182 THR A N 1
ATOM 1398 C CA . THR A 1 182 ? -21.590 -2.225 5.515 1.00 98.56 182 THR A CA 1
ATOM 1399 C C . THR A 1 182 ? -21.873 -2.301 7.017 1.00 98.56 182 THR A C 1
ATOM 1401 O O . THR A 1 182 ? -21.709 -3.339 7.657 1.00 98.56 182 THR A O 1
ATOM 1404 N N . GLY A 1 183 ? -22.301 -1.174 7.591 1.00 97.88 183 GLY A N 1
ATOM 1405 C CA . GLY A 1 183 ? -22.630 -1.062 9.015 1.00 97.88 183 GLY A CA 1
ATOM 1406 C C . GLY A 1 183 ? -21.433 -0.910 9.960 1.00 97.88 183 GLY A C 1
ATOM 1407 O O . GLY A 1 183 ? -21.652 -0.721 11.152 1.00 97.88 183 GLY A O 1
ATOM 1408 N N . LYS A 1 184 ? -20.190 -0.945 9.462 1.00 98.69 184 LYS A N 1
ATOM 1409 C CA . LYS A 1 184 ? -18.971 -0.835 10.275 1.00 98.69 184 LYS A CA 1
ATOM 1410 C C . LYS A 1 184 ? -18.489 0.609 10.374 1.00 98.69 184 LYS A C 1
ATOM 1412 O O . LYS A 1 184 ? -18.484 1.356 9.395 1.00 98.69 184 LYS A O 1
ATOM 1417 N N . THR A 1 185 ? -18.046 0.997 11.558 1.00 98.81 185 THR A N 1
ATOM 1418 C CA . THR A 1 185 ? -17.337 2.254 11.815 1.00 98.81 185 THR A CA 1
ATOM 1419 C C . THR A 1 185 ? -15.828 2.044 11.688 1.00 98.81 185 THR A C 1
ATOM 1421 O O . THR A 1 185 ? -15.293 1.057 12.192 1.00 98.81 185 THR A O 1
ATOM 1424 N N . VAL A 1 186 ? -15.134 2.958 11.005 1.00 98.88 186 VAL A N 1
ATOM 1425 C CA . VAL A 1 186 ? -13.699 2.824 10.702 1.00 98.88 186 VAL A CA 1
ATOM 1426 C C . VAL A 1 186 ? -12.910 4.022 11.224 1.00 98.88 186 VAL A C 1
ATOM 1428 O O . VAL A 1 186 ? -13.296 5.171 11.002 1.00 98.88 186 VAL A O 1
ATOM 1431 N N . LEU A 1 187 ? -11.778 3.757 11.872 1.00 98.75 187 LEU A N 1
ATOM 1432 C CA . LEU A 1 187 ? -10.767 4.749 12.232 1.00 98.75 187 LEU A CA 1
ATOM 1433 C C . LEU A 1 187 ? -9.500 4.515 11.408 1.00 98.75 187 LEU A C 1
ATOM 1435 O O . LEU A 1 187 ? -8.900 3.451 11.502 1.00 98.75 187 LEU A O 1
ATOM 1439 N N . ASP A 1 188 ? -9.074 5.515 10.644 1.00 98.31 188 ASP A N 1
ATOM 1440 C CA . ASP A 1 188 ? -7.839 5.501 9.857 1.00 98.31 188 ASP A CA 1
ATOM 1441 C C . ASP A 1 188 ? -6.819 6.467 10.472 1.00 98.31 188 ASP A C 1
ATOM 1443 O O . ASP A 1 188 ? -6.986 7.691 10.430 1.00 98.31 188 ASP A O 1
ATOM 1447 N N . LEU A 1 189 ? -5.791 5.917 11.121 1.00 95.88 189 LEU A N 1
ATOM 1448 C CA . LEU A 1 189 ? -4.736 6.689 11.773 1.00 95.88 189 LEU A CA 1
ATOM 1449 C C . LEU A 1 189 ? -3.579 6.932 10.797 1.00 95.88 189 LEU A C 1
ATOM 1451 O O . LEU A 1 189 ? -3.158 6.018 10.095 1.00 95.88 189 LEU A O 1
ATOM 1455 N N . ALA A 1 190 ? -3.013 8.142 10.821 1.00 92.12 190 ALA A N 1
ATOM 1456 C CA . ALA A 1 190 ? -1.983 8.589 9.874 1.00 92.12 190 ALA A CA 1
ATOM 1457 C C . ALA A 1 190 ? -2.449 8.498 8.408 1.00 92.12 190 ALA A C 1
ATOM 1459 O O . ALA A 1 190 ? -1.746 7.987 7.534 1.00 92.12 190 ALA A O 1
ATOM 1460 N N . ALA A 1 191 ? -3.665 8.989 8.146 1.00 93.19 191 ALA A N 1
ATOM 1461 C CA . ALA A 1 191 ? -4.338 8.828 6.859 1.00 93.19 191 ALA A CA 1
ATOM 1462 C C . ALA A 1 191 ? -3.628 9.538 5.684 1.00 93.19 191 ALA A C 1
ATOM 1464 O O . ALA A 1 191 ? -3.910 9.228 4.524 1.00 93.19 191 ALA A O 1
ATOM 1465 N N . SER A 1 192 ? -2.694 10.466 5.941 1.00 91.19 192 SER A N 1
ATOM 1466 C CA . SER A 1 192 ? -1.977 11.243 4.923 1.00 91.19 192 SER A CA 1
ATOM 1467 C C . SER A 1 192 ? -2.930 11.968 3.953 1.00 91.19 192 SER A C 1
ATOM 1469 O O . SER A 1 192 ? -3.594 12.927 4.341 1.00 91.19 192 SER A O 1
ATOM 1471 N N . ASP A 1 193 ? -3.004 11.536 2.692 1.00 90.81 193 ASP A N 1
ATOM 1472 C CA . ASP A 1 193 ? -3.915 12.048 1.661 1.00 90.81 193 ASP A CA 1
ATOM 1473 C C . ASP A 1 193 ? -5.259 11.296 1.584 1.00 90.81 193 ASP A C 1
ATOM 1475 O O . ASP A 1 193 ? -6.139 11.706 0.831 1.00 90.81 193 ASP A O 1
ATOM 1479 N N . GLY A 1 194 ? -5.455 10.255 2.400 1.00 94.81 194 GLY A N 1
ATOM 1480 C CA . GLY A 1 194 ? -6.765 9.680 2.712 1.00 94.81 194 GLY A CA 1
ATOM 1481 C C . GLY A 1 194 ? -7.199 8.466 1.900 1.00 94.81 194 GLY A C 1
ATOM 1482 O O . GLY A 1 194 ? -8.341 8.047 2.060 1.00 94.81 194 GLY A O 1
ATOM 1483 N N . PHE A 1 195 ? -6.348 7.884 1.045 1.00 97.06 195 PHE A N 1
ATOM 1484 C CA . PHE A 1 195 ? -6.761 6.780 0.161 1.00 97.06 195 PHE A CA 1
ATOM 1485 C C . PHE A 1 195 ? -7.529 5.662 0.882 1.00 97.06 195 PHE A C 1
ATOM 1487 O O . PHE A 1 195 ? -8.634 5.326 0.464 1.00 97.06 195 PHE A O 1
ATOM 1494 N N . TYR A 1 196 ? -6.984 5.108 1.972 1.00 98.31 196 TYR A N 1
ATOM 1495 C CA . TYR A 1 196 ? -7.640 4.007 2.686 1.00 98.31 196 TYR A 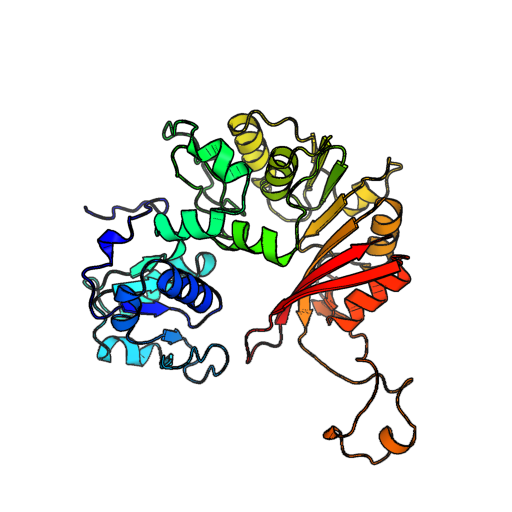CA 1
ATOM 1496 C C . TYR A 1 196 ? -8.926 4.449 3.387 1.00 98.31 196 TYR A C 1
ATOM 1498 O O . TYR A 1 196 ? -9.880 3.678 3.436 1.00 98.31 196 TYR A O 1
ATOM 1506 N N . SER A 1 197 ? -9.005 5.700 3.841 1.00 98.69 197 SER A N 1
ATOM 1507 C CA . SER A 1 197 ? -10.247 6.272 4.360 1.00 98.69 197 SER A CA 1
ATOM 1508 C C . SER A 1 197 ? -11.351 6.308 3.293 1.00 98.69 197 SER A C 1
ATOM 1510 O O . SER A 1 197 ? -12.470 5.857 3.543 1.00 98.69 197 SER A O 1
ATOM 1512 N N . PHE A 1 198 ? -11.039 6.807 2.093 1.00 98.69 198 PHE A N 1
ATOM 1513 C CA . PHE A 1 198 ? -11.996 6.887 0.984 1.00 98.69 198 PHE A CA 1
ATOM 1514 C C . PHE A 1 198 ? -12.340 5.511 0.410 1.00 98.69 198 PHE A C 1
ATOM 1516 O O . PHE A 1 198 ? -13.482 5.272 0.032 1.00 98.69 198 PHE A O 1
ATOM 1523 N N . GLU A 1 199 ? -11.387 4.580 0.379 1.00 98.81 199 GLU A N 1
ATOM 1524 C CA . GLU A 1 199 ? -11.650 3.190 0.005 1.00 98.81 199 GLU A CA 1
ATOM 1525 C C . GLU A 1 199 ? -12.596 2.516 1.009 1.00 98.81 199 GLU A C 1
ATOM 1527 O O . GLU A 1 199 ? -13.519 1.816 0.597 1.00 98.81 199 GLU A O 1
ATOM 1532 N N . CYS A 1 200 ? -12.436 2.764 2.313 1.00 98.81 200 CYS A N 1
ATOM 1533 C CA . CYS A 1 200 ? -13.356 2.256 3.330 1.00 98.81 200 CYS A CA 1
ATOM 1534 C C . CYS A 1 200 ? -14.777 2.821 3.169 1.00 98.81 200 CYS A C 1
ATOM 1536 O O . CYS A 1 200 ? -15.749 2.068 3.236 1.00 98.81 200 CYS A O 1
ATOM 1538 N N . GLU A 1 201 ? -14.919 4.122 2.895 1.00 98.81 201 GLU A N 1
ATOM 1539 C CA . GLU A 1 201 ? -16.220 4.719 2.555 1.00 98.81 201 GLU A CA 1
ATOM 1540 C C . GLU A 1 201 ? -16.788 4.107 1.263 1.00 98.81 201 GLU A C 1
ATOM 1542 O O . GLU A 1 201 ? -17.967 3.752 1.194 1.00 98.81 201 GLU A O 1
ATOM 1547 N N . ALA A 1 202 ? -15.947 3.889 0.247 1.00 98.38 202 ALA A N 1
ATOM 1548 C CA . ALA A 1 202 ? -16.363 3.254 -0.997 1.00 98.38 202 ALA A CA 1
ATOM 1549 C C . ALA A 1 202 ? -16.865 1.812 -0.794 1.00 98.38 202 ALA A C 1
ATOM 1551 O O . ALA A 1 202 ? -17.743 1.382 -1.546 1.00 98.38 202 ALA A O 1
ATOM 1552 N N . ARG A 1 203 ? -16.368 1.125 0.245 1.00 98.44 203 ARG A N 1
ATOM 1553 C CA . ARG A 1 203 ? -16.798 -0.195 0.746 1.00 98.44 203 ARG A CA 1
ATOM 1554 C C . ARG A 1 203 ? -17.989 -0.154 1.703 1.00 98.44 203 ARG A C 1
ATOM 1556 O O . ARG A 1 203 ? -18.242 -1.132 2.395 1.00 98.44 203 ARG A O 1
ATOM 1563 N N . ASN A 1 204 ? -18.753 0.936 1.701 1.00 98.44 204 ASN A N 1
ATOM 1564 C CA . ASN A 1 204 ? -19.999 1.104 2.455 1.00 98.44 204 ASN A CA 1
ATOM 1565 C C . ASN A 1 204 ? -19.824 1.160 3.981 1.00 98.44 204 ASN A C 1
ATOM 1567 O O . ASN A 1 204 ? -20.775 0.877 4.712 1.00 98.44 204 ASN A O 1
ATOM 1571 N N . ALA A 1 205 ? -18.644 1.549 4.477 1.00 98.75 205 ALA A N 1
ATOM 1572 C CA . ALA A 1 205 ? -18.481 1.851 5.897 1.00 98.75 205 ALA A CA 1
ATOM 1573 C C . ALA A 1 205 ? -19.564 2.839 6.367 1.00 98.75 205 ALA A C 1
ATOM 1575 O O . ALA A 1 205 ? -19.826 3.845 5.709 1.00 98.75 205 ALA A O 1
ATOM 1576 N N . LEU A 1 206 ? -20.176 2.564 7.523 1.00 98.56 206 LEU A N 1
ATOM 1577 C CA . LEU A 1 206 ? -21.217 3.412 8.115 1.00 98.56 206 LEU A CA 1
ATOM 1578 C C . LEU A 1 206 ? -20.695 4.826 8.383 1.00 98.56 206 LEU A C 1
ATOM 1580 O O . LEU A 1 206 ? -21.397 5.815 8.192 1.00 98.56 206 LEU A O 1
ATOM 1584 N N . SER A 1 207 ? -19.461 4.914 8.875 1.00 98.44 207 SER A N 1
ATOM 1585 C CA . SER A 1 207 ? -18.732 6.171 8.981 1.00 98.44 207 SER A CA 1
ATOM 1586 C C . SER A 1 207 ? -17.237 5.905 9.056 1.00 98.44 207 SER A C 1
ATOM 1588 O O . SER A 1 207 ? -16.807 4.880 9.590 1.00 98.44 207 SER A O 1
ATOM 1590 N N . VAL A 1 208 ? -16.453 6.850 8.544 1.00 98.81 208 VAL A N 1
ATOM 1591 C CA . VAL A 1 208 ? -14.994 6.793 8.573 1.00 98.81 208 VAL A CA 1
ATOM 1592 C C . VAL A 1 208 ? -14.453 8.065 9.214 1.00 98.81 208 VAL A C 1
ATOM 1594 O O . VAL A 1 208 ? -14.849 9.181 8.857 1.00 98.81 208 VAL A O 1
ATOM 1597 N N . THR A 1 209 ? -13.531 7.881 10.150 1.00 98.38 209 THR A N 1
ATOM 1598 C CA . THR A 1 209 ? -12.770 8.948 10.791 1.00 98.38 209 THR A CA 1
ATOM 1599 C C . THR A 1 209 ? -11.305 8.818 10.389 1.00 98.38 209 THR A C 1
ATOM 1601 O O . THR A 1 209 ? -10.641 7.867 10.781 1.00 98.38 209 THR A O 1
ATOM 1604 N N . ALA A 1 210 ? -10.798 9.790 9.640 1.00 97.19 210 ALA A N 1
ATOM 1605 C CA . ALA A 1 210 ? -9.394 9.938 9.291 1.00 97.19 210 ALA A CA 1
ATOM 1606 C C . ALA A 1 210 ? -8.691 10.855 10.300 1.00 97.19 210 ALA A C 1
ATOM 1608 O O . ALA A 1 210 ? -9.200 11.930 10.639 1.00 97.19 210 ALA A O 1
ATOM 1609 N N . VAL A 1 211 ? -7.507 10.462 10.762 1.00 94.12 211 VAL A N 1
ATOM 1610 C CA . VAL A 1 211 ? -6.679 11.259 11.673 1.00 94.12 211 VAL A CA 1
ATOM 1611 C C . VAL A 1 211 ? -5.292 11.423 11.082 1.00 94.12 211 VAL A C 1
ATOM 1613 O O . VAL A 1 211 ? -4.631 10.449 10.736 1.00 94.12 211 VAL A O 1
ATOM 1616 N N . GLU A 1 212 ? -4.828 12.661 11.016 1.00 89.12 212 GLU A N 1
ATOM 1617 C CA . GLU A 1 212 ? -3.477 13.006 10.582 1.00 89.12 212 GLU A CA 1
ATOM 1618 C C . GLU A 1 212 ? -3.050 14.295 11.296 1.00 89.12 212 GLU A C 1
ATOM 1620 O O . GLU A 1 212 ? -3.896 15.119 11.644 1.00 89.12 212 GLU A O 1
ATOM 1625 N N . GLY A 1 213 ? -1.759 14.484 11.570 1.00 74.06 213 GLY A N 1
ATOM 1626 C CA . GLY A 1 213 ? -1.309 15.570 12.439 1.00 74.06 213 GLY A CA 1
ATOM 1627 C C . GLY A 1 213 ? 0.092 16.101 12.149 1.00 74.06 213 GLY A C 1
ATOM 1628 O O . GLY A 1 213 ? 0.886 15.468 11.458 1.00 74.06 213 GLY A O 1
ATOM 1629 N N . PRO A 1 214 ? 0.458 17.257 12.736 1.00 57.91 214 PRO A N 1
ATOM 1630 C CA . PRO A 1 214 ? 1.673 18.011 12.401 1.00 57.91 214 PRO A CA 1
ATOM 1631 C C . PRO A 1 214 ? 3.007 17.338 12.796 1.00 57.91 214 PRO A C 1
ATOM 1633 O O . PRO A 1 214 ? 4.052 17.975 12.727 1.00 57.91 214 PRO A O 1
ATOM 1636 N N . GLY A 1 215 ? 3.004 16.069 13.216 1.00 54.28 215 GLY A N 1
ATOM 1637 C CA . GLY A 1 215 ? 4.195 15.333 13.659 1.00 54.28 215 GLY A CA 1
ATOM 1638 C C . GLY A 1 215 ? 5.001 14.654 12.547 1.00 54.28 215 GLY A C 1
ATOM 1639 O O . GLY A 1 215 ? 6.086 14.153 12.825 1.00 54.28 215 GLY A O 1
ATOM 1640 N N . TRP A 1 216 ? 4.488 14.637 11.313 1.00 56.62 216 TRP A N 1
ATOM 1641 C CA . TRP A 1 216 ? 5.025 13.826 10.210 1.00 56.62 216 TRP A CA 1
ATOM 1642 C C . TRP A 1 216 ? 5.512 14.642 9.004 1.00 56.62 216 TRP A C 1
ATOM 1644 O O . TRP A 1 216 ? 5.702 14.093 7.924 1.00 56.62 216 TRP A O 1
ATOM 1654 N N . GLU A 1 217 ? 5.708 15.955 9.188 1.00 52.62 217 GLU A N 1
ATOM 1655 C CA . GLU A 1 217 ? 6.265 16.883 8.184 1.00 52.62 217 GLU A CA 1
ATOM 1656 C C . GLU A 1 217 ? 5.561 16.847 6.814 1.00 52.62 217 GLU A C 1
ATOM 1658 O O . GLU A 1 217 ? 6.186 17.032 5.773 1.00 52.62 217 GLU A O 1
ATOM 1663 N N . ASN A 1 218 ? 4.237 16.659 6.792 1.00 59.19 218 ASN A N 1
ATOM 1664 C CA . ASN A 1 218 ? 3.462 16.741 5.553 1.00 59.19 218 ASN A CA 1
ATOM 1665 C C . ASN A 1 218 ? 2.353 17.806 5.610 1.00 59.19 218 ASN A C 1
ATOM 1667 O O . ASN A 1 218 ? 1.169 17.469 5.546 1.00 59.19 218 ASN A O 1
ATOM 1671 N N . PRO A 1 219 ? 2.695 19.108 5.695 1.00 60.59 219 PRO A N 1
ATOM 1672 C CA . PRO A 1 219 ? 1.706 20.190 5.696 1.00 60.59 219 PRO A CA 1
ATOM 1673 C C . PRO A 1 219 ? 0.820 20.213 4.435 1.00 60.59 219 PRO A C 1
ATOM 1675 O O . PRO A 1 219 ? -0.245 20.832 4.439 1.00 60.59 219 PRO A O 1
ATOM 1678 N N . ALA A 1 220 ? 1.222 19.526 3.364 1.00 70.81 220 ALA A N 1
ATOM 1679 C CA . ALA A 1 220 ? 0.424 19.367 2.156 1.00 70.81 220 ALA A CA 1
ATOM 1680 C C . ALA A 1 220 ? -0.551 18.173 2.185 1.00 70.81 220 ALA A C 1
ATOM 1682 O O . ALA A 1 220 ? -1.485 18.143 1.385 1.00 70.81 220 ALA A O 1
ATOM 1683 N N . GLY A 1 221 ? -0.394 17.228 3.123 1.00 77.00 221 GLY A N 1
ATOM 1684 C CA . GLY A 1 221 ? -1.278 16.064 3.275 1.00 77.00 221 GLY A CA 1
ATOM 1685 C C . GLY A 1 221 ? -2.740 16.468 3.452 1.00 77.00 221 GLY A C 1
ATOM 1686 O O . GLY A 1 221 ? -3.592 16.020 2.692 1.00 77.00 221 GLY A O 1
ATOM 1687 N N . LEU A 1 222 ? -3.013 17.433 4.339 1.00 84.88 222 LEU A N 1
ATOM 1688 C CA . LEU A 1 222 ? -4.364 17.970 4.543 1.00 84.88 222 LEU A CA 1
ATOM 1689 C C . LEU A 1 222 ? -4.953 18.585 3.265 1.00 84.88 222 LEU A C 1
ATOM 1691 O O . LEU A 1 222 ? -6.130 18.392 2.977 1.00 84.88 222 LEU A O 1
ATOM 1695 N N . LYS A 1 223 ? -4.159 19.331 2.487 1.00 86.25 223 LYS A N 1
ATOM 1696 C CA . LYS A 1 223 ? -4.653 19.951 1.247 1.00 86.25 223 LYS A CA 1
ATOM 1697 C C . LYS A 1 223 ? -5.064 18.886 0.232 1.00 86.25 223 LYS A C 1
ATOM 1699 O O . LYS A 1 223 ? -6.138 18.994 -0.349 1.00 86.25 223 LYS A O 1
ATOM 1704 N N . ARG A 1 224 ? -4.241 17.847 0.075 1.00 87.44 224 ARG A N 1
ATOM 1705 C CA . ARG A 1 224 ? -4.531 16.689 -0.778 1.00 87.44 224 ARG A CA 1
ATOM 1706 C C . ARG A 1 224 ? -5.749 15.908 -0.301 1.00 87.44 224 ARG A C 1
ATOM 1708 O O . ARG A 1 224 ? -6.623 15.617 -1.109 1.00 87.44 224 ARG A O 1
ATOM 1715 N N . PHE A 1 225 ? -5.860 15.659 1.002 1.00 91.00 225 PHE A N 1
ATOM 1716 C CA . PHE A 1 225 ? -7.037 15.021 1.585 1.00 91.00 225 PHE A CA 1
ATOM 1717 C C . PHE A 1 225 ? -8.312 15.817 1.287 1.00 91.00 225 PHE A C 1
ATOM 1719 O O . PHE A 1 225 ? -9.299 15.254 0.831 1.00 91.00 225 PHE A O 1
ATOM 1726 N N . LEU A 1 226 ? -8.312 17.135 1.525 1.00 91.12 226 LEU A N 1
ATOM 1727 C CA . LEU A 1 226 ? -9.487 17.980 1.285 1.00 91.12 226 LEU A CA 1
ATOM 1728 C C . LEU A 1 226 ? -9.851 18.057 -0.201 1.00 91.12 226 LEU A C 1
ATOM 1730 O O . LEU A 1 226 ? -11.037 18.052 -0.529 1.00 91.12 226 LEU A O 1
ATOM 1734 N N . HIS A 1 227 ? -8.850 18.091 -1.084 1.00 89.50 227 HIS A N 1
ATOM 1735 C CA . HIS A 1 227 ? -9.051 18.016 -2.530 1.00 89.50 227 HIS A CA 1
ATOM 1736 C C . HIS A 1 227 ? -9.697 16.689 -2.934 1.00 89.50 227 HIS A C 1
ATOM 1738 O O . HIS A 1 227 ? -10.752 16.693 -3.561 1.00 89.50 227 HIS A O 1
ATOM 1744 N N . ALA A 1 228 ? -9.132 15.559 -2.498 1.00 91.94 228 ALA A N 1
ATOM 1745 C CA . ALA A 1 228 ? -9.687 14.230 -2.742 1.00 91.94 228 ALA A CA 1
ATOM 1746 C C . ALA A 1 228 ? -11.102 14.085 -2.161 1.00 91.94 228 ALA A C 1
ATOM 1748 O O . ALA A 1 228 ? -12.002 13.597 -2.837 1.00 91.94 228 ALA A O 1
ATOM 1749 N N . ARG A 1 229 ? -11.344 14.599 -0.948 1.00 94.62 229 ARG A N 1
ATOM 1750 C CA . ARG A 1 229 ? -12.675 14.597 -0.330 1.00 94.62 229 ARG A CA 1
ATOM 1751 C C . ARG A 1 229 ? -13.694 15.344 -1.187 1.00 94.62 229 ARG A C 1
ATOM 1753 O O . ARG A 1 229 ? -14.809 14.865 -1.347 1.00 94.62 229 ARG A O 1
ATOM 1760 N N . SER A 1 230 ? -13.315 16.503 -1.729 1.00 92.56 230 SER A N 1
ATOM 1761 C CA . SER A 1 230 ? -14.171 17.264 -2.644 1.00 92.56 230 SER A CA 1
ATOM 1762 C C . SER A 1 230 ? -14.407 16.511 -3.951 1.00 92.56 230 SER A C 1
ATOM 1764 O O . SER A 1 230 ? -15.534 16.471 -4.427 1.00 92.56 230 SER A O 1
ATOM 1766 N N . LEU A 1 231 ? -13.357 15.914 -4.518 1.00 90.62 231 LEU A N 1
ATOM 1767 C CA . LEU A 1 231 ? -13.415 15.153 -5.763 1.00 90.62 231 LEU A CA 1
ATOM 1768 C C . LEU A 1 231 ? -14.338 13.930 -5.661 1.00 90.62 231 LEU A C 1
ATOM 1770 O O . LEU A 1 231 ? -15.027 13.599 -6.621 1.00 90.62 231 LEU A O 1
ATOM 1774 N N . TYR A 1 232 ? -14.338 13.260 -4.512 1.00 94.19 232 TYR A N 1
ATOM 1775 C CA . TYR A 1 232 ? -15.131 12.054 -4.273 1.00 94.19 232 TYR A CA 1
ATOM 1776 C C . TYR A 1 232 ? -16.504 12.328 -3.662 1.00 94.19 232 TYR A C 1
ATOM 1778 O O . TYR A 1 232 ? -17.208 11.372 -3.349 1.00 94.19 232 TYR A O 1
ATOM 1786 N N . GLU A 1 233 ? -16.864 13.600 -3.450 1.00 94.75 233 GLU A N 1
ATOM 1787 C CA . GLU A 1 233 ? -18.076 14.001 -2.715 1.00 94.75 233 GLU A CA 1
ATOM 1788 C C . GLU A 1 233 ? -18.191 13.282 -1.357 1.00 94.75 233 GLU A C 1
ATOM 1790 O O . GLU A 1 233 ? -19.261 12.886 -0.898 1.00 94.75 233 GLU A O 1
ATOM 1795 N N . SER A 1 234 ? -17.037 13.089 -0.720 1.00 97.69 234 SER A N 1
ATOM 1796 C CA . SER A 1 234 ? -16.877 12.199 0.419 1.00 97.69 234 SER A CA 1
ATOM 1797 C C . SER A 1 234 ? -17.298 12.853 1.735 1.00 97.69 234 SER A C 1
ATOM 1799 O O . SER A 1 234 ? -17.075 14.044 1.981 1.00 97.69 234 SER A O 1
ATOM 1801 N N . THR A 1 235 ? -17.849 12.036 2.629 1.00 98.06 235 THR A N 1
ATOM 1802 C CA . THR A 1 235 ? -18.298 12.423 3.972 1.00 98.06 235 THR A CA 1
ATOM 1803 C C . THR A 1 235 ? -17.308 12.055 5.078 1.00 98.06 235 THR A C 1
ATOM 1805 O O . THR A 1 235 ? -17.578 12.322 6.254 1.00 98.06 235 THR A O 1
ATOM 1808 N N . VAL A 1 236 ? -16.146 11.488 4.724 1.00 98.50 236 VAL A N 1
ATOM 1809 C CA . VAL A 1 236 ? -15.096 11.108 5.680 1.00 98.50 236 VAL A CA 1
ATOM 1810 C C . VAL A 1 236 ? -14.756 12.289 6.597 1.00 98.50 236 VAL A C 1
ATOM 1812 O O . VAL A 1 236 ? -14.419 13.399 6.157 1.00 98.50 236 VAL A O 1
ATOM 1815 N N . LYS A 1 237 ? -14.820 12.038 7.908 1.00 97.06 237 LYS A N 1
ATOM 1816 C CA . LYS A 1 237 ? -14.475 13.022 8.938 1.00 97.06 237 LYS A CA 1
ATOM 1817 C C . LYS A 1 237 ? -12.963 13.081 9.074 1.00 97.06 237 LYS A C 1
ATOM 1819 O O . LYS A 1 237 ? -12.338 12.056 9.304 1.00 97.06 237 LYS A O 1
ATOM 1824 N N . TYR A 1 238 ? -12.384 14.272 8.986 1.00 94.19 238 TYR A N 1
ATOM 1825 C CA . TYR A 1 238 ? -10.945 14.467 9.151 1.00 94.19 238 TYR A CA 1
ATOM 1826 C C . TYR A 1 238 ? -10.640 15.191 10.460 1.00 94.19 238 TYR A C 1
ATOM 1828 O O . TYR A 1 238 ? -11.190 16.263 10.724 1.00 94.19 238 TYR A O 1
ATOM 1836 N N . HIS A 1 239 ? -9.717 14.645 11.247 1.00 92.62 239 HIS A N 1
ATOM 1837 C CA . HIS A 1 239 ? -9.170 15.284 12.436 1.00 92.62 239 HIS A CA 1
ATOM 1838 C C . HIS A 1 239 ? -7.702 15.641 12.222 1.00 92.62 239 HIS A C 1
ATOM 1840 O O . HIS A 1 239 ? -6.856 14.759 12.096 1.00 92.62 239 HIS A O 1
ATOM 1846 N N . ASN A 1 240 ? -7.403 16.944 12.256 1.00 90.25 240 ASN A N 1
ATOM 1847 C CA . ASN A 1 240 ? -6.029 17.434 12.318 1.00 90.25 240 ASN A CA 1
ATOM 1848 C C . ASN A 1 240 ? -5.518 17.356 13.765 1.00 90.25 240 ASN A C 1
ATOM 1850 O O . ASN A 1 240 ? -5.730 18.288 14.543 1.00 90.25 240 ASN A O 1
ATOM 1854 N N . ALA A 1 241 ? -4.916 16.236 14.156 1.00 89.25 241 ALA A N 1
ATOM 1855 C CA . ALA A 1 241 ? -4.482 15.999 15.530 1.00 89.25 241 ALA A CA 1
ATOM 1856 C C . ALA A 1 241 ? -3.254 15.087 15.591 1.00 89.25 241 ALA A C 1
ATOM 1858 O O . ALA A 1 241 ? -3.083 14.193 14.766 1.00 89.25 241 ALA A O 1
ATOM 1859 N N . ARG A 1 242 ? -2.411 15.274 16.617 1.00 88.12 242 ARG A N 1
ATOM 1860 C CA . ARG A 1 242 ? -1.390 14.272 16.955 1.00 88.12 242 ARG A CA 1
ATOM 1861 C C . ARG A 1 242 ? -2.076 12.950 17.293 1.00 88.12 242 ARG A C 1
ATOM 1863 O O . ARG A 1 242 ? -3.054 12.955 18.037 1.00 88.12 242 ARG A O 1
ATOM 1870 N N . ILE A 1 243 ? -1.539 11.845 16.784 1.00 90.06 243 ILE A N 1
ATOM 1871 C CA . ILE A 1 243 ? -2.128 10.508 16.939 1.00 90.06 243 ILE A CA 1
ATOM 1872 C C . ILE A 1 243 ? -2.258 10.159 18.420 1.00 90.06 243 ILE A C 1
ATOM 1874 O O . ILE A 1 243 ? -3.334 9.763 18.852 1.00 90.06 243 ILE A O 1
ATOM 1878 N N . GLU A 1 244 ? -1.203 10.387 19.204 1.00 89.31 244 GLU A N 1
ATOM 1879 C CA . GLU A 1 244 ? -1.175 10.104 20.641 1.00 89.31 244 GLU A CA 1
ATOM 1880 C C . GLU A 1 244 ? -2.260 10.904 21.379 1.00 89.31 244 GLU A C 1
ATOM 1882 O O . GLU A 1 244 ? -3.054 10.344 22.126 1.00 89.31 244 GLU A O 1
ATOM 1887 N N . ALA A 1 245 ? -2.383 12.201 21.078 1.00 90.75 245 ALA A N 1
ATOM 1888 C CA . ALA A 1 245 ? -3.413 13.050 21.678 1.00 90.75 245 ALA A CA 1
ATOM 1889 C C . ALA A 1 245 ? -4.836 12.653 21.244 1.00 90.75 245 ALA A C 1
ATOM 1891 O O . ALA A 1 245 ? -5.788 12.819 22.005 1.00 90.75 245 ALA A O 1
ATOM 1892 N N . PHE A 1 246 ? -5.001 12.152 20.017 1.00 93.19 246 PHE A N 1
ATOM 1893 C CA . PHE A 1 246 ? -6.300 11.716 19.518 1.00 93.19 246 PHE A CA 1
ATOM 1894 C C . PHE A 1 246 ? -6.790 10.453 20.233 1.00 93.19 246 PHE A C 1
ATOM 1896 O O . PHE A 1 246 ? -7.964 10.412 20.611 1.00 93.19 246 PHE A O 1
ATOM 1903 N N . ILE A 1 247 ? -5.906 9.462 20.412 1.00 93.56 247 ILE A N 1
ATOM 1904 C CA . ILE A 1 247 ? -6.235 8.175 21.046 1.00 93.56 247 ILE A CA 1
ATOM 1905 C C . ILE A 1 247 ? -6.335 8.265 22.575 1.00 93.56 247 ILE A C 1
ATOM 1907 O O . ILE A 1 247 ? -6.994 7.426 23.177 1.00 93.56 247 ILE A O 1
ATOM 1911 N N . ASP A 1 248 ? -5.721 9.278 23.194 1.00 92.06 248 ASP A N 1
ATOM 1912 C CA . ASP A 1 248 ? -5.810 9.524 24.642 1.00 92.06 248 ASP A CA 1
ATOM 1913 C C . ASP A 1 248 ? -7.128 10.187 25.063 1.00 92.06 248 ASP A C 1
ATOM 1915 O O . ASP A 1 248 ? -7.505 10.159 26.236 1.00 92.06 248 ASP A O 1
ATOM 1919 N N . ALA A 1 249 ? -7.842 10.806 24.122 1.00 90.56 249 ALA A N 1
ATOM 1920 C CA . ALA A 1 249 ? -9.109 11.458 24.412 1.00 90.56 249 ALA A CA 1
ATOM 1921 C C . ALA A 1 249 ? -10.238 10.424 24.615 1.00 90.56 249 ALA A C 1
ATOM 1923 O O . ALA A 1 249 ? -10.314 9.456 23.856 1.00 90.56 249 ALA A O 1
ATOM 1924 N N . PRO A 1 250 ? -11.182 10.652 25.553 1.00 80.06 250 PRO A N 1
ATOM 1925 C CA . PRO A 1 250 ? -12.377 9.819 25.681 1.00 80.06 250 PRO A CA 1
ATOM 1926 C C . PRO A 1 250 ? -13.180 9.807 24.377 1.00 80.06 250 PRO A C 1
ATOM 1928 O O . PRO A 1 250 ? -13.605 10.862 23.894 1.00 80.06 250 PRO A O 1
ATOM 1931 N N . ARG A 1 251 ? -13.380 8.624 23.789 1.00 89.06 251 ARG A N 1
ATOM 1932 C CA . ARG A 1 251 ? -14.084 8.448 22.511 1.00 89.06 251 ARG A CA 1
ATOM 1933 C C . ARG A 1 251 ? -14.845 7.130 22.475 1.00 89.06 251 ARG A C 1
ATOM 1935 O O . ARG A 1 251 ? -14.545 6.202 23.220 1.00 89.06 251 ARG A O 1
ATOM 1942 N N . HIS A 1 252 ? -15.822 7.070 21.576 1.00 88.31 252 HIS A N 1
ATOM 1943 C CA . HIS A 1 252 ? -16.423 5.807 21.167 1.00 88.31 252 HIS A CA 1
ATOM 1944 C C . HIS A 1 252 ? -15.380 4.943 20.450 1.00 88.31 252 HIS A C 1
ATOM 1946 O O . HIS A 1 252 ? -14.488 5.469 19.777 1.00 88.31 252 HIS A O 1
ATOM 1952 N N . SER A 1 253 ? -15.509 3.632 20.608 1.00 95.00 253 SER A N 1
ATOM 1953 C CA . SER A 1 253 ? -14.751 2.646 19.853 1.00 95.00 253 SER A CA 1
ATOM 1954 C C . SER A 1 253 ? -15.246 2.552 18.406 1.00 95.00 253 SER A C 1
ATOM 1956 O O . SER A 1 253 ? -16.349 2.990 18.072 1.00 95.00 253 SER A O 1
ATOM 1958 N N . TYR A 1 254 ? -14.402 1.979 17.557 1.00 98.56 254 TYR A N 1
ATOM 1959 C CA . TYR A 1 254 ? -14.631 1.738 16.140 1.00 98.56 254 TYR A CA 1
ATOM 1960 C C . TYR A 1 254 ? -14.619 0.242 15.887 1.00 98.56 254 TYR A C 1
ATOM 1962 O O . TYR A 1 254 ? -13.850 -0.482 16.514 1.00 98.56 254 TYR A O 1
ATOM 1970 N N . ASP A 1 255 ? -15.419 -0.233 14.943 1.00 98.69 255 ASP A N 1
ATOM 1971 C CA . ASP A 1 255 ? -15.388 -1.648 14.577 1.00 98.69 255 ASP A CA 1
ATOM 1972 C C . ASP A 1 255 ? -14.040 -2.025 13.978 1.00 98.69 255 ASP A C 1
ATOM 1974 O O . ASP A 1 255 ? -13.485 -3.069 14.313 1.00 98.69 255 ASP A O 1
ATOM 1978 N N . ILE A 1 256 ? -13.484 -1.139 13.152 1.00 98.75 256 ILE A N 1
ATOM 1979 C CA . ILE A 1 256 ? -12.216 -1.369 12.474 1.00 98.75 256 ILE A CA 1
ATOM 1980 C C . ILE A 1 256 ? -11.266 -0.200 12.711 1.00 98.75 256 ILE A C 1
ATOM 1982 O O . ILE A 1 256 ? -11.622 0.958 12.490 1.00 98.75 256 ILE A O 1
ATOM 1986 N N . VAL A 1 257 ? -10.034 -0.505 13.109 1.00 98.75 257 VAL A N 1
ATOM 1987 C CA . VAL A 1 257 ? -8.955 0.477 13.254 1.00 98.75 257 VAL A CA 1
ATOM 1988 C C . VAL A 1 257 ? -7.821 0.141 12.287 1.00 98.75 257 VAL A C 1
ATOM 1990 O O . VAL A 1 257 ? -7.322 -0.982 12.266 1.00 98.75 257 VAL A O 1
ATOM 1993 N N . LEU A 1 258 ? -7.389 1.121 11.496 1.00 98.75 258 LEU A N 1
ATOM 1994 C CA . LEU A 1 258 ? -6.233 1.034 10.609 1.00 98.75 258 LEU A CA 1
ATOM 1995 C C . LEU A 1 258 ? -5.055 1.788 11.243 1.00 98.75 258 LEU A C 1
ATOM 1997 O O . LEU A 1 258 ? -5.120 2.993 11.478 1.00 98.75 258 LEU A O 1
ATOM 2001 N N . SER A 1 259 ? -3.969 1.067 11.523 1.00 97.38 259 SER A N 1
ATOM 2002 C CA . SER A 1 259 ? -2.691 1.586 12.021 1.00 97.38 259 SER A CA 1
ATOM 2003 C C . SER A 1 259 ? -1.587 1.265 11.011 1.00 97.38 259 SER A C 1
ATOM 2005 O O . SER A 1 259 ? -0.816 0.308 11.142 1.00 97.38 259 SER A O 1
ATOM 2007 N N . LEU A 1 260 ? -1.543 2.038 9.926 1.00 95.69 260 LEU A N 1
ATOM 2008 C CA . LEU A 1 260 ? -0.743 1.690 8.755 1.00 95.69 260 LEU A CA 1
ATOM 2009 C C . LEU A 1 260 ? 0.607 2.421 8.754 1.00 95.69 260 LEU A C 1
ATOM 2011 O O . LEU A 1 260 ? 0.721 3.545 8.279 1.00 95.69 260 LEU A O 1
ATOM 2015 N N . GLY A 1 261 ? 1.660 1.773 9.261 1.00 91.38 261 GLY A N 1
ATOM 2016 C CA . GLY A 1 261 ? 3.019 2.321 9.233 1.00 91.38 261 GLY A CA 1
ATOM 2017 C C . GLY A 1 261 ? 3.362 3.252 10.401 1.00 91.38 261 GLY A C 1
ATOM 2018 O O . GLY A 1 261 ? 4.169 4.163 10.228 1.00 91.38 261 GLY A O 1
ATOM 2019 N N . ILE A 1 262 ? 2.754 3.049 11.577 1.00 91.44 262 ILE A N 1
ATOM 2020 C CA . ILE A 1 262 ? 2.780 4.035 12.675 1.00 91.44 262 ILE A CA 1
ATOM 2021 C C . ILE A 1 262 ? 3.707 3.634 13.827 1.00 91.44 262 ILE A C 1
ATOM 2023 O O . ILE A 1 262 ? 4.573 4.417 14.213 1.00 91.44 262 ILE A O 1
ATOM 2027 N N . TYR A 1 263 ? 3.533 2.432 14.392 1.00 89.69 263 TYR A N 1
ATOM 2028 C CA . TYR A 1 263 ? 4.040 2.084 15.733 1.00 89.69 263 TYR A CA 1
ATOM 2029 C C . TYR A 1 263 ? 5.542 2.347 15.942 1.00 89.69 263 TYR A C 1
ATOM 2031 O O . TYR A 1 263 ? 5.961 2.752 17.022 1.00 89.69 263 TYR A O 1
ATOM 2039 N N . TYR A 1 264 ? 6.364 2.152 14.908 1.00 87.44 264 TYR A N 1
ATOM 2040 C CA . TYR A 1 264 ? 7.824 2.267 14.985 1.00 87.44 264 TYR A CA 1
ATOM 2041 C C . TYR A 1 264 ? 8.339 3.711 15.055 1.00 87.44 264 TYR A C 1
ATOM 2043 O O . TYR A 1 264 ? 9.537 3.938 15.231 1.00 87.44 264 TYR A O 1
ATOM 2051 N N . HIS A 1 265 ? 7.448 4.688 14.928 1.00 86.00 265 HIS A N 1
ATOM 2052 C CA . HIS A 1 265 ? 7.744 6.103 15.116 1.00 86.00 265 HIS A CA 1
ATOM 2053 C C . HIS A 1 265 ? 7.350 6.627 16.500 1.00 86.00 265 HIS A C 1
ATOM 2055 O O . HIS A 1 265 ? 7.646 7.778 16.816 1.00 86.00 265 HIS A O 1
ATOM 2061 N N . LEU A 1 266 ? 6.665 5.812 17.303 1.00 86.12 266 LEU A N 1
ATOM 2062 C CA . LEU A 1 266 ? 6.171 6.200 18.618 1.00 86.12 266 LEU A CA 1
ATOM 2063 C C . LEU A 1 266 ? 7.195 5.853 19.694 1.00 86.12 266 LEU A C 1
ATOM 2065 O O . LEU A 1 266 ? 7.882 4.842 19.602 1.00 86.12 266 LEU A O 1
ATOM 2069 N N . GLN A 1 267 ? 7.260 6.664 20.749 1.00 83.75 267 GLN A N 1
ATOM 2070 C CA . GLN A 1 267 ? 8.163 6.398 21.871 1.00 83.75 267 GLN A CA 1
ATOM 2071 C C . GLN A 1 267 ? 7.781 5.121 22.632 1.00 83.75 267 GLN A C 1
ATOM 2073 O O . GLN A 1 267 ? 8.669 4.367 23.018 1.00 83.75 267 GLN A O 1
ATOM 2078 N N . ASP A 1 268 ? 6.479 4.868 22.798 1.00 88.25 268 ASP A N 1
ATOM 2079 C CA . ASP A 1 268 ? 5.933 3.727 23.538 1.00 88.25 268 ASP A CA 1
ATOM 2080 C C . ASP A 1 268 ? 4.907 2.951 22.681 1.00 88.25 268 ASP A C 1
ATOM 2082 O O . ASP A 1 268 ? 3.708 3.259 22.702 1.00 88.25 268 ASP A O 1
ATOM 2086 N N . PRO A 1 269 ? 5.359 1.961 21.885 1.00 90.81 269 PRO A N 1
ATOM 2087 C CA . PRO A 1 269 ? 4.472 1.157 21.047 1.00 90.81 269 PRO A CA 1
ATOM 2088 C C . PRO A 1 269 ? 3.551 0.223 21.853 1.00 90.81 269 PRO A C 1
ATOM 2090 O O . PRO A 1 269 ? 2.463 -0.098 21.381 1.00 90.81 269 PRO A O 1
ATOM 2093 N N . LEU A 1 270 ? 3.934 -0.189 23.067 1.00 91.00 270 LEU A N 1
ATOM 2094 C CA . LEU A 1 270 ? 3.116 -1.073 23.907 1.00 91.00 270 LEU A CA 1
ATOM 2095 C C . LEU A 1 270 ? 1.871 -0.346 24.423 1.00 91.00 270 LEU A C 1
ATOM 2097 O O . LEU A 1 270 ? 0.749 -0.822 24.243 1.00 91.00 270 LEU A O 1
ATOM 2101 N N . SER A 1 271 ? 2.060 0.841 25.007 1.00 94.12 271 SER A N 1
ATOM 2102 C CA . SER A 1 271 ? 0.946 1.690 25.446 1.00 94.12 271 SER A CA 1
ATOM 2103 C C . SER A 1 271 ? 0.048 2.086 24.275 1.00 94.12 271 SER A C 1
ATOM 2105 O O . SER A 1 271 ? -1.177 2.096 24.400 1.00 94.12 271 SER A O 1
ATOM 2107 N N . TYR A 1 272 ? 0.639 2.341 23.103 1.00 95.12 272 TYR A N 1
ATOM 2108 C CA . TYR A 1 272 ? -0.111 2.589 21.876 1.00 95.12 272 TYR A CA 1
ATOM 2109 C C . TYR A 1 272 ? -1.054 1.430 21.524 1.00 95.12 272 TYR A C 1
ATOM 2111 O O . TYR A 1 272 ? -2.247 1.665 21.338 1.00 95.12 272 TYR A O 1
ATOM 2119 N N . PHE A 1 273 ? -0.565 0.186 21.491 1.00 97.12 273 PHE A N 1
ATOM 2120 C CA . PHE A 1 273 ? -1.414 -0.963 21.167 1.00 97.12 273 PHE A CA 1
ATOM 2121 C C . PHE A 1 273 ? -2.500 -1.221 22.217 1.00 97.12 273 PHE A C 1
ATOM 2123 O O . PHE A 1 273 ? -3.629 -1.517 21.833 1.00 97.12 273 PHE A O 1
ATOM 2130 N N . ALA A 1 274 ? -2.223 -1.029 23.511 1.00 96.75 274 ALA A N 1
ATOM 2131 C CA . ALA A 1 274 ? -3.247 -1.135 24.558 1.00 96.75 274 ALA A CA 1
ATOM 2132 C C . ALA A 1 274 ? -4.387 -0.111 24.368 1.00 96.75 274 ALA A C 1
ATOM 2134 O O . ALA A 1 274 ? -5.567 -0.429 24.536 1.00 96.75 274 ALA A O 1
ATOM 2135 N N . LYS A 1 275 ? -4.053 1.117 23.950 1.00 96.81 275 LYS A N 1
ATOM 2136 C CA . LYS A 1 275 ? -5.046 2.153 23.615 1.00 96.81 275 LYS A CA 1
ATOM 2137 C C . LYS A 1 275 ? -5.830 1.802 22.353 1.00 96.81 275 LYS A C 1
ATOM 2139 O O . LYS A 1 275 ? -7.044 1.985 22.323 1.00 96.81 275 LYS A O 1
ATOM 2144 N N . LEU A 1 276 ? -5.169 1.259 21.328 1.00 97.44 276 LEU A N 1
ATOM 2145 C CA . LEU A 1 276 ? -5.866 0.787 20.129 1.00 97.44 276 LEU A CA 1
ATOM 2146 C C . LEU A 1 276 ? -6.813 -0.369 20.435 1.00 97.44 276 LEU A C 1
ATOM 2148 O O . LEU A 1 276 ? -7.923 -0.383 19.910 1.00 97.44 276 LEU A O 1
ATOM 2152 N N . HIS A 1 277 ? -6.422 -1.292 21.315 1.00 97.69 277 HIS A N 1
ATOM 2153 C CA . HIS A 1 277 ? -7.319 -2.327 21.806 1.00 97.69 277 HIS A CA 1
ATOM 2154 C C . HIS A 1 277 ? -8.567 -1.692 22.430 1.00 97.69 277 HIS A C 1
ATOM 2156 O O . HIS A 1 277 ? -9.674 -2.007 22.013 1.00 97.69 277 HIS A O 1
ATOM 2162 N N . ALA A 1 278 ? -8.443 -0.719 23.338 1.00 96.44 278 ALA A N 1
ATOM 2163 C CA . ALA A 1 278 ? -9.613 -0.035 23.907 1.00 96.44 278 ALA A CA 1
ATOM 2164 C C . ALA A 1 278 ? -10.515 0.645 22.850 1.00 96.44 278 ALA A C 1
ATOM 2166 O O . ALA A 1 278 ? -11.734 0.670 23.014 1.00 96.44 278 ALA A O 1
ATOM 2167 N N . LEU A 1 279 ? -9.936 1.148 21.755 1.00 97.25 279 LEU A N 1
ATOM 2168 C CA . LEU A 1 279 ? -10.650 1.824 20.665 1.00 97.25 279 LEU A CA 1
ATOM 2169 C C . LEU A 1 279 ? -11.226 0.894 19.589 1.00 97.25 279 LEU A C 1
ATOM 2171 O O . LEU A 1 279 ? -11.943 1.380 18.721 1.00 97.25 279 LEU A O 1
ATOM 2175 N N . THR A 1 280 ? -10.937 -0.404 19.622 1.00 98.44 280 THR A N 1
ATOM 2176 C CA . THR A 1 280 ? -11.375 -1.368 18.597 1.00 98.44 280 THR A CA 1
ATOM 2177 C C . THR A 1 280 ? -12.542 -2.204 19.127 1.00 98.44 280 THR A C 1
ATOM 2179 O O . THR A 1 280 ? -12.487 -2.627 20.274 1.00 98.44 280 THR A O 1
ATOM 2182 N N . ASN A 1 281 ? -13.594 -2.476 18.354 1.00 98.00 281 ASN A N 1
ATOM 2183 C CA . ASN A 1 281 ? -14.636 -3.445 18.735 1.00 98.00 281 ASN A CA 1
ATOM 2184 C C . ASN A 1 281 ? -14.388 -4.826 18.134 1.00 98.00 281 ASN A C 1
ATOM 2186 O O . ASN A 1 281 ? -14.717 -5.812 18.779 1.00 98.00 281 ASN A O 1
ATOM 2190 N N . ASP A 1 282 ? -13.849 -4.883 16.916 1.00 97.88 282 ASP A N 1
ATOM 2191 C CA . ASP A 1 282 ? -13.755 -6.114 16.130 1.00 97.88 282 ASP A CA 1
ATOM 2192 C C . ASP A 1 282 ? -12.321 -6.324 15.628 1.00 97.88 282 ASP A C 1
ATOM 2194 O O . ASP A 1 282 ? -11.647 -7.237 16.096 1.00 97.88 282 ASP A O 1
ATOM 2198 N N . MET A 1 283 ? -11.804 -5.437 14.769 1.00 98.50 283 MET A N 1
ATOM 2199 C CA . MET A 1 283 ? -10.548 -5.680 14.050 1.00 98.50 283 MET A CA 1
ATOM 2200 C C . MET A 1 283 ? -9.577 -4.492 14.077 1.00 98.50 283 MET A C 1
ATOM 2202 O O . MET A 1 283 ? -9.929 -3.357 13.753 1.00 98.50 283 MET A O 1
ATOM 2206 N N . LEU A 1 284 ? -8.310 -4.770 14.376 1.00 98.69 284 LEU A N 1
ATOM 2207 C CA . LEU A 1 284 ? -7.180 -3.862 14.203 1.00 98.69 284 LEU A CA 1
ATOM 2208 C C . LEU A 1 284 ? -6.284 -4.372 13.069 1.00 98.69 284 LEU A C 1
ATOM 2210 O O . LEU A 1 284 ? -5.841 -5.516 13.076 1.00 98.69 284 LEU A O 1
ATOM 2214 N N . ILE A 1 285 ? -5.950 -3.495 12.127 1.00 98.62 285 ILE A N 1
ATOM 2215 C CA . ILE A 1 285 ? -4.983 -3.768 11.063 1.00 98.62 285 ILE A CA 1
ATOM 2216 C C . ILE A 1 285 ? -3.725 -2.942 11.321 1.00 98.62 285 ILE A C 1
ATOM 2218 O O . ILE A 1 285 ? -3.776 -1.712 11.332 1.00 98.62 285 ILE A O 1
ATOM 2222 N N . VAL A 1 286 ? -2.582 -3.605 11.479 1.00 97.75 286 VAL A N 1
ATOM 2223 C CA . VAL A 1 286 ? -1.281 -2.962 11.702 1.00 97.75 286 VAL A CA 1
ATOM 2224 C C . VAL A 1 286 ? -0.363 -3.243 10.528 1.00 97.75 286 VAL A C 1
ATOM 2226 O O . VAL A 1 286 ? -0.226 -4.387 10.105 1.00 97.75 286 VAL A O 1
ATOM 2229 N N . THR A 1 287 ? 0.334 -2.223 10.030 1.00 95.50 287 THR A N 1
ATOM 2230 C CA . THR A 1 287 ? 1.458 -2.447 9.109 1.00 95.50 287 THR A CA 1
ATOM 2231 C C . THR A 1 287 ? 2.717 -1.744 9.566 1.00 95.50 287 THR A C 1
ATOM 2233 O O . THR A 1 287 ? 2.674 -0.729 10.265 1.00 95.50 287 THR A O 1
ATOM 2236 N N . GLY A 1 288 ? 3.864 -2.270 9.153 1.00 88.94 288 GLY A N 1
ATOM 2237 C CA . GLY A 1 288 ? 5.122 -1.584 9.366 1.00 88.94 288 GLY A CA 1
ATOM 2238 C C . GLY A 1 288 ? 6.341 -2.327 8.866 1.00 88.94 288 GLY A C 1
ATOM 2239 O O . GLY A 1 288 ? 6.257 -3.386 8.243 1.00 88.94 288 GLY A O 1
ATOM 2240 N N . ARG A 1 289 ? 7.495 -1.712 9.127 1.00 86.38 289 ARG A N 1
ATOM 2241 C CA . ARG A 1 289 ? 8.795 -2.317 8.859 1.00 86.38 289 ARG A CA 1
ATOM 2242 C C . ARG A 1 289 ? 9.189 -3.194 10.032 1.00 86.38 289 ARG A C 1
ATOM 2244 O O . ARG A 1 289 ? 9.310 -2.697 11.152 1.00 86.38 289 ARG A O 1
ATOM 2251 N N . THR A 1 290 ? 9.451 -4.460 9.751 1.00 90.88 290 THR A N 1
ATOM 2252 C CA . THR A 1 290 ? 9.985 -5.398 10.735 1.00 90.88 290 THR A CA 1
ATOM 2253 C C . THR A 1 290 ? 11.414 -5.780 10.396 1.00 90.88 290 THR A C 1
ATOM 2255 O O . THR A 1 290 ? 11.875 -5.588 9.269 1.00 90.88 290 THR A O 1
ATOM 2258 N N . ILE A 1 291 ? 12.138 -6.301 11.383 1.00 89.69 291 ILE A N 1
ATOM 2259 C CA . ILE A 1 291 ? 13.422 -6.950 11.146 1.00 89.69 291 ILE A CA 1
ATOM 2260 C C . ILE A 1 291 ? 13.207 -8.446 10.896 1.00 89.69 291 ILE A C 1
ATOM 2262 O O . ILE A 1 291 ? 12.581 -9.141 11.697 1.00 89.69 291 ILE A O 1
ATOM 2266 N N . ALA A 1 292 ? 13.766 -8.949 9.799 1.00 85.50 292 ALA A N 1
ATOM 2267 C CA . ALA A 1 292 ? 13.827 -10.367 9.471 1.00 85.50 292 ALA A CA 1
ATOM 2268 C C . ALA A 1 292 ? 14.963 -11.035 10.260 1.00 85.50 292 ALA A C 1
ATOM 2270 O O . ALA A 1 292 ? 15.995 -11.420 9.710 1.00 85.50 292 ALA A O 1
ATOM 2271 N N . ALA A 1 293 ? 14.785 -11.109 11.579 1.00 81.56 293 ALA A N 1
ATOM 2272 C CA . ALA A 1 293 ? 15.695 -11.776 12.497 1.00 81.56 293 ALA A CA 1
ATOM 2273 C C . ALA A 1 293 ? 14.937 -12.833 13.303 1.00 81.56 293 ALA A C 1
ATOM 2275 O O . ALA A 1 293 ? 14.015 -12.515 14.063 1.00 81.56 293 ALA A O 1
ATOM 2276 N N . THR A 1 294 ? 15.372 -14.082 13.154 1.00 76.25 294 THR A N 1
ATOM 2277 C CA . THR A 1 294 ? 14.840 -15.224 13.897 1.00 76.25 294 THR A CA 1
ATOM 2278 C C . THR A 1 294 ? 15.904 -15.705 14.868 1.00 76.25 294 THR A C 1
ATOM 2280 O O . THR A 1 294 ? 16.914 -16.282 14.475 1.00 76.25 294 THR A O 1
ATOM 2283 N N . ILE A 1 295 ? 15.670 -15.437 16.147 1.00 80.38 295 ILE A N 1
ATOM 2284 C CA . ILE A 1 295 ? 16.406 -16.014 17.272 1.00 80.38 295 ILE A CA 1
ATOM 2285 C C . ILE A 1 295 ? 15.369 -16.806 18.066 1.00 80.38 295 ILE A C 1
ATOM 2287 O O . ILE A 1 295 ? 14.236 -16.348 18.178 1.00 80.38 295 ILE A O 1
ATOM 2291 N N . HIS A 1 296 ? 15.705 -17.985 18.583 1.00 81.69 296 HIS A N 1
ATOM 2292 C CA . HIS A 1 296 ? 14.786 -18.734 19.445 1.00 81.69 296 HIS A CA 1
ATOM 2293 C C . HIS A 1 296 ? 14.805 -18.169 20.865 1.00 81.69 296 HIS A C 1
ATOM 2295 O O . HIS A 1 296 ? 15.853 -17.739 21.347 1.00 81.69 296 HIS A O 1
ATOM 2301 N N . ASP A 1 297 ? 13.647 -18.152 21.523 1.00 81.25 297 ASP A N 1
ATOM 2302 C CA . ASP A 1 297 ? 13.531 -17.707 22.910 1.00 81.25 297 ASP A CA 1
ATOM 2303 C C . ASP A 1 297 ? 14.225 -18.711 23.851 1.00 81.25 297 ASP A C 1
ATOM 2305 O O . ASP A 1 297 ? 13.733 -19.835 23.995 1.00 81.25 297 ASP A O 1
ATOM 2309 N N . PRO A 1 298 ? 15.338 -18.333 24.511 1.00 73.38 298 PRO A N 1
ATOM 2310 C CA . PRO A 1 298 ? 16.094 -19.255 25.351 1.00 73.38 298 PRO A CA 1
ATOM 2311 C C . PRO A 1 298 ? 15.338 -19.653 26.624 1.00 73.38 298 PRO A C 1
ATOM 2313 O O . PRO A 1 298 ? 15.672 -20.666 27.223 1.00 73.38 298 PRO A O 1
ATOM 2316 N N . ILE A 1 299 ? 14.322 -18.891 27.050 1.00 76.94 299 ILE A N 1
ATOM 2317 C CA . ILE A 1 299 ? 13.537 -19.204 28.256 1.00 76.94 299 ILE A CA 1
ATOM 2318 C C . ILE A 1 299 ? 12.598 -20.390 28.005 1.00 76.94 299 ILE A C 1
ATOM 2320 O O . ILE A 1 299 ? 12.328 -21.176 28.909 1.00 76.94 299 ILE A O 1
ATOM 2324 N N . HIS A 1 300 ? 12.116 -20.530 26.771 1.00 71.50 300 HIS A N 1
ATOM 2325 C CA . HIS A 1 300 ? 11.147 -21.554 26.371 1.00 71.50 300 HIS A CA 1
ATOM 2326 C C . HIS A 1 300 ? 11.792 -22.701 25.582 1.00 71.50 300 HIS A C 1
ATOM 2328 O O . HIS A 1 300 ? 11.102 -23.458 24.899 1.00 71.50 300 HIS A O 1
ATOM 2334 N N . MET A 1 301 ? 13.117 -22.817 25.663 1.00 71.06 301 MET A N 1
ATOM 2335 C CA . MET A 1 301 ? 13.908 -23.837 24.992 1.00 71.06 301 MET A CA 1
ATOM 2336 C C . MET A 1 301 ? 14.304 -24.950 25.983 1.00 71.06 301 MET A C 1
ATOM 2338 O O . MET A 1 301 ? 14.592 -24.655 27.146 1.00 71.06 301 MET A O 1
ATOM 2342 N N . PRO A 1 302 ? 14.345 -26.229 25.562 1.00 69.69 302 PRO A N 1
ATOM 2343 C CA . PRO A 1 302 ? 14.893 -27.307 26.386 1.00 69.69 302 PRO A CA 1
ATOM 2344 C C . PRO A 1 302 ? 16.335 -27.022 26.846 1.00 69.69 302 PRO A C 1
ATOM 2346 O O . PRO A 1 302 ? 17.152 -26.526 26.073 1.00 69.69 302 PRO A O 1
ATOM 2349 N N . TYR A 1 303 ? 16.665 -27.340 28.104 1.00 69.81 303 TYR A N 1
ATOM 2350 C CA . TYR A 1 303 ? 17.967 -27.013 28.715 1.00 69.81 303 TYR A CA 1
ATOM 2351 C C . TYR A 1 303 ? 19.175 -27.571 27.937 1.00 69.81 303 TYR A C 1
ATOM 2353 O O . TYR A 1 303 ? 20.203 -26.906 27.814 1.00 69.81 303 TYR A O 1
ATOM 2361 N N . ASP A 1 304 ? 19.036 -28.771 27.373 1.00 69.62 304 ASP A N 1
ATOM 2362 C CA . ASP A 1 304 ? 20.036 -29.433 26.527 1.00 69.62 304 ASP A CA 1
ATOM 2363 C C . ASP A 1 304 ? 20.257 -28.722 25.181 1.00 69.62 304 ASP A C 1
ATOM 2365 O O . ASP A 1 304 ? 21.341 -28.812 24.602 1.00 69.62 304 ASP A O 1
ATOM 2369 N N . GLN A 1 305 ? 19.270 -27.958 24.707 1.00 70.25 305 GLN A N 1
ATOM 2370 C CA . GLN A 1 305 ? 19.402 -27.114 23.520 1.00 70.25 305 GLN A CA 1
ATOM 2371 C C . GLN A 1 305 ? 20.081 -25.773 23.817 1.00 70.25 305 GLN A C 1
ATOM 2373 O O . GLN A 1 305 ? 20.807 -25.260 22.971 1.00 70.25 305 GLN A O 1
ATOM 2378 N N . ILE A 1 306 ? 19.925 -25.240 25.032 1.00 65.62 306 ILE A N 1
ATOM 2379 C CA . ILE A 1 306 ? 20.578 -23.992 25.465 1.00 65.62 306 ILE A CA 1
ATOM 2380 C C . ILE A 1 306 ? 22.096 -24.189 25.619 1.00 65.62 306 ILE A C 1
ATOM 2382 O O . ILE A 1 306 ? 22.885 -23.291 25.311 1.00 65.62 306 ILE A O 1
ATOM 2386 N N . HIS A 1 307 ? 22.523 -25.367 26.083 1.00 65.94 307 HIS A N 1
ATOM 2387 C CA . HIS A 1 307 ? 23.920 -25.666 26.396 1.00 65.94 307 HIS A CA 1
ATOM 2388 C C . HIS A 1 307 ? 24.442 -26.884 25.620 1.00 65.94 307 HIS A C 1
ATOM 2390 O O . HIS A 1 307 ? 24.556 -27.978 26.165 1.00 65.94 307 HIS A O 1
ATOM 2396 N N . GLY A 1 308 ? 24.844 -26.674 24.362 1.00 59.62 308 GLY A N 1
ATOM 2397 C CA . GLY A 1 308 ? 25.653 -27.646 23.611 1.00 59.62 308 GLY A CA 1
ATOM 2398 C C . GLY A 1 308 ? 24.986 -28.285 22.394 1.00 59.62 308 GLY A C 1
ATOM 2399 O O . GLY A 1 308 ? 25.644 -29.060 21.698 1.00 59.62 308 GLY A O 1
ATOM 2400 N N . ALA A 1 309 ? 23.733 -27.947 22.082 1.00 63.75 309 ALA A N 1
ATOM 2401 C CA . ALA A 1 309 ? 23.134 -28.344 20.813 1.00 63.75 309 ALA A CA 1
ATOM 2402 C C . ALA A 1 309 ? 23.683 -27.528 19.634 1.00 63.75 309 ALA A C 1
ATOM 2404 O O . ALA A 1 309 ? 24.103 -26.376 19.754 1.00 63.75 309 ALA A O 1
ATOM 2405 N N . ASN A 1 310 ? 23.647 -28.140 18.451 1.00 62.97 310 ASN A N 1
ATOM 2406 C CA . ASN A 1 310 ? 23.848 -27.424 17.200 1.00 62.97 310 ASN A CA 1
ATOM 2407 C C . ASN A 1 310 ? 22.685 -26.425 17.011 1.00 62.97 310 ASN A C 1
ATOM 2409 O O . ASN A 1 310 ? 21.535 -26.863 17.084 1.00 62.97 310 ASN A O 1
ATOM 2413 N N . PRO A 1 311 ? 22.937 -25.135 16.701 1.00 65.88 311 PRO A N 1
ATOM 2414 C CA . PRO A 1 311 ? 21.883 -24.137 16.492 1.00 65.88 311 PRO A CA 1
ATOM 2415 C C . PRO A 1 311 ? 20.818 -24.513 15.453 1.00 65.88 311 PRO A C 1
ATOM 2417 O O . PRO A 1 311 ? 19.705 -24.001 15.497 1.00 65.88 311 PRO A O 1
ATOM 2420 N N . SER A 1 312 ? 21.136 -25.423 14.527 1.00 64.25 312 SER A N 1
ATOM 2421 C CA . SER A 1 312 ? 20.177 -25.977 13.558 1.00 64.25 312 SER A CA 1
ATOM 2422 C C . SER A 1 312 ? 19.124 -26.917 14.163 1.00 64.25 312 SER A C 1
ATOM 2424 O O . SER A 1 312 ? 18.143 -27.226 13.495 1.00 64.25 312 SER A O 1
ATOM 2426 N N . MET A 1 313 ? 19.304 -27.365 15.410 1.00 66.06 313 MET A N 1
ATOM 2427 C CA . MET A 1 313 ? 18.368 -28.227 16.146 1.00 66.06 313 MET A CA 1
ATOM 2428 C C . MET A 1 313 ? 17.520 -27.459 17.163 1.00 66.06 313 MET A C 1
ATOM 2430 O O . MET A 1 313 ? 16.772 -28.068 17.923 1.00 66.06 313 MET A O 1
ATOM 2434 N N . HIS A 1 314 ? 17.649 -26.134 17.206 1.00 70.19 314 HIS A N 1
ATOM 2435 C CA . HIS A 1 314 ? 16.865 -25.301 18.099 1.00 70.19 314 HIS A CA 1
ATOM 2436 C C . HIS A 1 314 ? 15.368 -25.423 17.788 1.00 70.19 314 HIS A C 1
ATOM 2438 O O . HIS A 1 314 ? 14.906 -25.109 16.693 1.00 70.19 314 HIS A O 1
ATOM 2444 N N . THR A 1 315 ? 14.606 -25.872 18.781 1.00 67.19 315 THR A N 1
ATOM 2445 C CA . THR A 1 315 ? 13.143 -25.938 18.755 1.00 67.19 315 THR A CA 1
ATOM 2446 C C . THR A 1 315 ? 12.577 -24.950 19.770 1.00 67.19 315 THR A C 1
ATOM 2448 O O . THR A 1 315 ? 13.151 -24.771 20.842 1.00 67.19 315 THR A O 1
ATOM 2451 N N . GLY A 1 316 ? 11.463 -24.294 19.448 1.00 70.38 316 GLY A N 1
ATOM 2452 C CA . GLY A 1 316 ? 10.812 -23.333 20.344 1.00 70.38 316 GLY A CA 1
ATOM 2453 C C . GLY A 1 316 ? 10.341 -22.076 19.621 1.00 70.38 316 GLY A C 1
ATOM 2454 O O . GLY A 1 316 ? 10.655 -21.864 18.446 1.00 70.38 316 GLY A O 1
ATOM 2455 N N . ARG A 1 317 ? 9.577 -21.235 20.327 1.00 82.81 317 ARG A N 1
ATOM 2456 C CA . ARG A 1 317 ? 9.052 -19.982 19.767 1.00 82.81 317 ARG A CA 1
ATOM 2457 C C . ARG A 1 317 ? 10.185 -19.019 19.397 1.00 82.81 317 ARG A C 1
ATOM 2459 O O . ARG A 1 317 ? 11.245 -19.016 20.027 1.00 82.81 317 ARG A O 1
ATOM 2466 N N . ALA A 1 318 ? 9.948 -18.179 18.394 1.00 85.88 318 ALA A N 1
ATOM 2467 C CA . ALA A 1 318 ? 10.850 -17.076 18.089 1.00 85.88 318 ALA A CA 1
ATOM 2468 C C . ALA A 1 318 ? 10.850 -16.063 19.246 1.00 85.88 318 ALA A C 1
ATOM 2470 O O . ALA A 1 318 ? 9.803 -15.736 19.801 1.00 85.88 318 ALA A O 1
ATOM 2471 N N . ALA A 1 319 ? 12.030 -15.568 19.602 1.00 89.19 319 ALA A N 1
ATOM 2472 C CA . ALA A 1 319 ? 12.210 -14.508 20.573 1.00 89.19 319 ALA A CA 1
ATOM 2473 C C . ALA A 1 319 ? 11.628 -13.197 20.040 1.00 89.19 319 ALA A C 1
ATOM 2475 O O . ALA A 1 319 ? 11.818 -12.834 18.874 1.00 89.19 319 ALA A O 1
ATOM 2476 N N . SER A 1 320 ? 10.979 -12.456 20.929 1.00 92.50 320 SER A N 1
ATOM 2477 C CA . SER A 1 320 ? 10.511 -11.104 20.653 1.00 92.50 320 SER A CA 1
ATOM 2478 C C . SER A 1 320 ? 11.675 -10.122 20.714 1.00 92.50 320 SER A C 1
ATOM 2480 O O . SER A 1 320 ? 12.315 -9.955 21.750 1.00 92.50 320 SER A O 1
ATOM 2482 N N . ILE A 1 321 ? 11.963 -9.482 19.580 1.00 91.75 321 ILE A N 1
ATOM 2483 C CA . ILE A 1 321 ? 13.047 -8.513 19.428 1.00 91.75 321 ILE A CA 1
ATOM 2484 C C . ILE A 1 321 ? 12.447 -7.144 19.112 1.00 91.75 321 ILE A C 1
ATOM 2486 O O . ILE A 1 321 ? 11.791 -6.983 18.084 1.00 91.75 321 ILE A O 1
ATOM 2490 N N . LEU A 1 322 ? 12.750 -6.152 19.953 1.00 90.75 322 LEU A N 1
ATOM 2491 C CA . LEU A 1 322 ? 12.475 -4.738 19.706 1.00 90.75 322 LEU A CA 1
ATOM 2492 C C . LEU A 1 322 ? 13.791 -3.955 19.733 1.00 90.75 322 LEU A C 1
ATOM 2494 O O . LEU A 1 322 ? 14.437 -3.825 20.771 1.00 90.75 322 LEU A O 1
ATOM 2498 N N . LEU A 1 323 ? 14.206 -3.443 18.577 1.00 88.31 323 LEU A N 1
ATOM 2499 C CA . LEU A 1 323 ? 15.451 -2.698 18.422 1.00 88.31 323 LEU A CA 1
ATOM 2500 C C . LEU A 1 323 ? 15.187 -1.198 18.446 1.00 88.31 323 LEU A C 1
ATOM 2502 O O . LEU A 1 323 ? 14.352 -0.705 17.692 1.00 88.31 323 LEU A O 1
ATOM 2506 N N . LEU A 1 324 ? 15.961 -0.456 19.237 1.00 85.50 324 LEU A N 1
ATOM 2507 C CA . LEU A 1 324 ? 16.049 0.998 19.113 1.00 85.50 324 LEU A CA 1
ATOM 2508 C C . LEU A 1 324 ? 16.904 1.338 17.882 1.00 85.50 324 LEU A C 1
ATOM 2510 O O . LEU A 1 324 ? 18.129 1.434 17.960 1.00 85.50 324 LEU A O 1
ATOM 2514 N N . SER A 1 325 ? 16.236 1.462 16.738 1.00 78.94 325 SER A N 1
ATOM 2515 C CA . SER A 1 325 ? 16.838 1.680 15.418 1.00 78.94 325 SER A CA 1
ATOM 2516 C C . SER A 1 325 ? 17.436 3.076 15.236 1.00 78.94 325 SER A C 1
ATOM 2518 O O . SER A 1 325 ? 18.438 3.224 14.541 1.00 78.94 325 SER A O 1
ATOM 2520 N N . ASP A 1 326 ? 16.871 4.093 15.891 1.00 75.56 326 ASP A N 1
ATOM 2521 C CA . ASP A 1 326 ? 17.426 5.445 15.888 1.00 75.56 326 ASP A CA 1
ATOM 2522 C C . ASP A 1 326 ? 17.363 6.053 17.288 1.00 75.56 326 ASP A C 1
ATOM 2524 O O . ASP A 1 326 ? 16.296 6.395 17.801 1.00 75.56 326 ASP A O 1
ATOM 2528 N N . ARG A 1 327 ? 18.541 6.208 17.899 1.00 70.25 327 ARG A N 1
ATOM 2529 C CA . ARG A 1 327 ? 18.697 6.750 19.253 1.00 70.25 327 ARG A CA 1
ATOM 2530 C C . ARG A 1 327 ? 18.418 8.249 19.342 1.00 70.25 327 ARG A C 1
ATOM 2532 O O . ARG A 1 327 ? 18.143 8.727 20.434 1.00 70.25 327 ARG A O 1
ATOM 2539 N N . LYS A 1 328 ? 18.517 8.996 18.237 1.00 66.94 328 LYS A N 1
ATOM 2540 C CA . LYS A 1 328 ? 18.323 10.455 18.246 1.00 66.94 328 LYS A CA 1
ATOM 2541 C C . LYS A 1 328 ? 16.849 10.832 18.298 1.00 66.94 328 LYS A C 1
ATOM 2543 O O . LYS A 1 328 ? 16.503 11.839 18.901 1.00 66.94 328 LYS A O 1
ATOM 2548 N N . ILE A 1 329 ? 16.006 10.028 17.656 1.00 65.94 329 ILE A N 1
ATOM 2549 C CA . ILE A 1 329 ? 14.574 10.312 17.477 1.00 65.94 329 ILE A CA 1
ATOM 2550 C C . ILE A 1 329 ? 13.660 9.231 18.066 1.00 65.94 329 ILE A C 1
ATOM 2552 O O . ILE A 1 329 ? 12.446 9.356 17.968 1.00 65.94 329 ILE A O 1
ATOM 2556 N N . GLY A 1 330 ? 14.221 8.188 18.687 1.00 67.00 330 GLY A N 1
ATOM 2557 C CA . GLY A 1 330 ? 13.450 7.175 19.409 1.00 67.00 330 GLY A CA 1
ATOM 2558 C C . GLY A 1 330 ? 12.667 6.222 18.506 1.00 67.00 330 GLY A C 1
ATOM 2559 O O . GLY A 1 330 ? 11.541 5.875 18.841 1.00 67.00 330 GLY A O 1
ATOM 2560 N N . LYS A 1 331 ? 13.220 5.825 17.350 1.00 79.81 331 LYS A N 1
ATOM 2561 C CA . LYS A 1 331 ? 12.530 4.900 16.431 1.00 79.81 331 LYS A CA 1
ATOM 2562 C C . LYS A 1 331 ? 12.806 3.449 16.769 1.00 79.81 331 LYS A C 1
ATOM 2564 O O . LYS A 1 331 ? 13.964 3.059 16.944 1.00 79.81 331 LYS A O 1
ATOM 2569 N N . TRP A 1 332 ? 11.768 2.631 16.716 1.00 86.75 332 TRP A N 1
ATOM 2570 C CA . TRP A 1 332 ? 11.849 1.203 16.994 1.00 86.75 332 TRP A CA 1
ATOM 2571 C C . TRP A 1 332 ? 11.848 0.361 15.718 1.00 86.75 332 TRP A C 1
ATOM 2573 O O . TRP A 1 332 ? 11.444 0.801 14.650 1.00 86.75 332 TRP A O 1
ATOM 2583 N N . THR A 1 333 ? 12.298 -0.882 15.797 1.00 88.62 333 THR A N 1
ATOM 2584 C CA . THR A 1 333 ? 12.059 -1.893 14.764 1.00 88.62 333 THR A CA 1
ATOM 2585 C C . THR A 1 333 ? 11.872 -3.229 15.460 1.00 88.62 333 THR A C 1
ATOM 2587 O O . THR A 1 333 ? 12.773 -3.708 16.144 1.00 88.62 333 THR A O 1
ATOM 2590 N N . ALA A 1 334 ? 10.679 -3.795 15.321 1.00 92.38 334 ALA A N 1
ATOM 2591 C CA . ALA A 1 334 ? 10.306 -5.075 15.909 1.00 92.38 334 ALA A CA 1
ATOM 2592 C C . ALA A 1 334 ? 10.531 -6.208 14.900 1.00 92.38 334 ALA A C 1
ATOM 2594 O O . ALA A 1 334 ? 10.424 -5.968 13.698 1.00 92.38 334 ALA A O 1
ATOM 2595 N N . ASN A 1 335 ? 10.807 -7.435 15.339 1.00 93.62 335 ASN A N 1
ATOM 2596 C CA . ASN A 1 335 ? 10.548 -8.601 14.487 1.00 93.62 335 ASN A CA 1
ATOM 2597 C C . ASN A 1 335 ? 9.056 -8.975 14.543 1.00 93.62 335 ASN A C 1
ATOM 2599 O O . ASN A 1 335 ? 8.301 -8.447 15.363 1.00 93.62 335 ASN A O 1
ATOM 2603 N N . VAL A 1 336 ? 8.624 -9.884 13.665 1.00 94.31 336 VAL A N 1
ATOM 2604 C CA . VAL A 1 336 ? 7.219 -10.323 13.604 1.00 94.31 336 VAL A CA 1
ATOM 2605 C C . VAL A 1 336 ? 6.756 -10.894 14.948 1.00 94.31 336 VAL A C 1
ATOM 2607 O O . VAL A 1 336 ? 5.712 -10.484 15.442 1.00 94.31 336 VAL A O 1
ATOM 2610 N N . ALA A 1 337 ? 7.563 -11.750 15.586 1.00 93.44 337 ALA A N 1
ATOM 2611 C CA . ALA A 1 337 ? 7.246 -12.335 16.894 1.00 93.44 337 ALA A CA 1
ATOM 2612 C C . ALA A 1 337 ? 6.955 -11.268 17.963 1.00 93.44 337 ALA A C 1
ATOM 2614 O O . ALA A 1 337 ? 5.959 -11.363 18.674 1.00 93.44 337 ALA A O 1
ATOM 2615 N N . CYS A 1 338 ? 7.762 -10.204 18.008 1.00 94.38 338 CYS A N 1
ATOM 2616 C CA . CYS A 1 338 ? 7.551 -9.098 18.933 1.00 94.38 338 CYS A CA 1
ATOM 2617 C C . CYS A 1 338 ? 6.248 -8.348 18.672 1.00 94.38 338 CYS A C 1
ATOM 2619 O O . CYS A 1 338 ? 5.561 -8.009 19.630 1.00 94.38 338 CYS A O 1
ATOM 2621 N N . LEU A 1 339 ? 5.876 -8.102 17.412 1.00 94.81 339 LEU A N 1
ATOM 2622 C CA . LEU A 1 339 ? 4.589 -7.465 17.120 1.00 94.81 339 LEU A CA 1
ATOM 2623 C C . LEU A 1 339 ? 3.405 -8.326 17.568 1.00 94.81 339 LEU A C 1
ATOM 2625 O O . LEU A 1 339 ? 2.473 -7.788 18.161 1.00 94.81 339 LEU A O 1
ATOM 2629 N N . LEU A 1 340 ? 3.460 -9.639 17.320 1.00 95.62 340 LEU A N 1
ATOM 2630 C CA . LEU A 1 340 ? 2.423 -10.574 17.761 1.00 95.62 340 LEU A CA 1
ATOM 2631 C C . LEU A 1 340 ? 2.293 -10.566 19.291 1.00 95.62 340 LEU A C 1
ATOM 2633 O O . LEU A 1 340 ? 1.198 -10.382 19.815 1.00 95.62 340 LEU A O 1
ATOM 2637 N N . ASP A 1 341 ? 3.413 -10.676 20.012 1.00 94.94 341 ASP A N 1
ATOM 2638 C CA . ASP A 1 341 ? 3.430 -10.632 21.478 1.00 94.94 341 ASP A CA 1
ATOM 2639 C C . ASP A 1 341 ? 2.899 -9.295 22.023 1.00 94.94 341 ASP A C 1
ATOM 2641 O O . ASP A 1 341 ? 2.107 -9.289 22.962 1.00 94.94 341 ASP A O 1
ATOM 2645 N N . MET A 1 342 ? 3.290 -8.154 21.438 1.00 96.25 342 MET A N 1
ATOM 2646 C CA . MET A 1 342 ? 2.800 -6.836 21.865 1.00 96.25 342 MET A CA 1
ATOM 2647 C C . MET A 1 342 ? 1.280 -6.697 21.699 1.00 96.25 342 MET A C 1
ATOM 2649 O O . MET A 1 342 ? 0.630 -6.085 22.545 1.00 96.25 342 MET A O 1
ATOM 2653 N N . LEU A 1 343 ? 0.710 -7.266 20.633 1.00 97.75 343 LEU A N 1
ATOM 2654 C CA . LEU A 1 343 ? -0.732 -7.240 20.382 1.00 97.75 343 LEU A CA 1
ATOM 2655 C C . LEU A 1 343 ? -1.499 -8.178 21.325 1.00 97.75 343 LEU A C 1
ATOM 2657 O O . LEU A 1 343 ? -2.524 -7.768 21.868 1.00 97.75 343 LEU A O 1
ATOM 2661 N N . HIS A 1 344 ? -0.974 -9.374 21.610 1.00 97.19 344 HIS A N 1
ATOM 2662 C CA . HIS A 1 344 ? -1.546 -10.247 22.643 1.00 97.19 344 HIS A CA 1
ATOM 2663 C C . HIS A 1 344 ? -1.506 -9.586 24.029 1.00 97.19 344 HIS A C 1
ATOM 2665 O O . HIS A 1 344 ? -2.499 -9.599 24.751 1.00 97.19 344 HIS A O 1
ATOM 2671 N N . ILE A 1 345 ? -0.389 -8.943 24.394 1.00 97.06 345 ILE A N 1
ATOM 2672 C CA . ILE A 1 345 ? -0.262 -8.196 25.659 1.00 97.06 345 ILE A CA 1
ATOM 2673 C C . ILE A 1 345 ? -1.271 -7.041 25.728 1.00 97.06 345 ILE A C 1
ATOM 2675 O O . ILE A 1 345 ? -1.810 -6.761 26.798 1.00 97.06 345 ILE A O 1
ATOM 2679 N N . ALA A 1 346 ? -1.547 -6.379 24.602 1.00 97.31 346 ALA A N 1
ATOM 2680 C CA . ALA A 1 346 ? -2.543 -5.313 24.523 1.00 97.31 346 ALA A CA 1
ATOM 2681 C C . ALA A 1 346 ? -3.991 -5.804 24.719 1.00 97.31 346 ALA A C 1
ATOM 2683 O O . ALA A 1 346 ? -4.859 -4.981 25.014 1.00 97.31 346 ALA A O 1
ATOM 2684 N N . GLY A 1 347 ? -4.241 -7.112 24.590 1.00 97.44 347 GLY A N 1
ATOM 2685 C CA . GLY A 1 347 ? -5.530 -7.749 24.864 1.00 97.44 347 GLY A CA 1
ATOM 2686 C C . GLY A 1 347 ? -6.246 -8.338 23.648 1.00 97.44 347 GLY A C 1
ATOM 2687 O O . GLY A 1 347 ? -7.345 -8.855 23.817 1.00 97.44 347 GLY A O 1
ATOM 2688 N N . PHE A 1 348 ? -5.659 -8.285 22.447 1.00 98.06 348 PHE A N 1
ATOM 2689 C CA . PHE A 1 348 ? -6.248 -8.935 21.269 1.00 98.06 348 PHE A CA 1
ATOM 2690 C C . PHE A 1 348 ? -6.185 -10.463 21.405 1.00 98.06 348 PHE A C 1
ATOM 2692 O O . PHE A 1 348 ? -5.143 -11.005 21.779 1.00 98.06 348 PHE A O 1
ATOM 2699 N N . ALA A 1 349 ? -7.296 -11.143 21.114 1.00 95.81 349 ALA A N 1
ATOM 2700 C CA . ALA A 1 349 ? -7.451 -12.584 21.309 1.00 95.81 349 ALA A CA 1
ATOM 2701 C C . ALA A 1 349 ? -6.854 -13.405 20.157 1.00 95.81 349 ALA A C 1
ATOM 2703 O O . ALA A 1 349 ? -6.230 -14.439 20.397 1.00 95.81 349 ALA A O 1
ATOM 2704 N N . GLU A 1 350 ? -7.015 -12.930 18.921 1.00 97.44 350 GLU A N 1
ATOM 2705 C CA . GLU A 1 350 ? -6.473 -13.564 17.715 1.00 97.44 350 GLU A CA 1
ATOM 2706 C C . GLU A 1 350 ? -5.571 -12.569 16.985 1.00 97.44 350 GLU A C 1
ATOM 2708 O O . GLU A 1 350 ? -5.964 -11.425 16.754 1.00 97.44 350 GLU A O 1
ATOM 2713 N N . VAL A 1 351 ? -4.348 -12.976 16.634 1.00 97.44 351 VAL A N 1
ATOM 2714 C CA . VAL A 1 351 ? -3.371 -12.108 15.965 1.00 97.44 351 VAL A CA 1
ATOM 2715 C C . VAL A 1 351 ? -2.664 -12.880 14.855 1.00 97.44 351 VAL A C 1
ATOM 2717 O O . VAL A 1 351 ? -1.858 -13.773 15.115 1.00 97.44 351 VAL A O 1
ATOM 2720 N N . ASP A 1 352 ? -2.922 -12.485 13.610 1.00 96.62 352 ASP A N 1
ATOM 2721 C CA . ASP A 1 352 ? -2.460 -13.179 12.413 1.00 96.62 352 ASP A CA 1
ATOM 2722 C C . ASP A 1 352 ? -1.530 -12.326 11.557 1.00 96.62 352 ASP A C 1
ATOM 2724 O O . ASP A 1 352 ? -1.797 -11.162 11.246 1.00 96.62 352 ASP A O 1
ATOM 2728 N N . VAL A 1 353 ? -0.468 -12.954 11.056 1.00 96.62 353 VAL A N 1
ATOM 2729 C CA . VAL A 1 353 ? 0.366 -12.369 10.004 1.00 96.62 353 VAL A CA 1
ATOM 2730 C C . VAL A 1 353 ? -0.403 -12.432 8.684 1.00 96.62 353 VAL A C 1
ATOM 2732 O O . VAL A 1 353 ? -0.522 -13.482 8.049 1.00 96.62 353 VAL A O 1
ATOM 2735 N N . ALA A 1 354 ? -0.938 -11.290 8.261 1.00 96.19 354 ALA A N 1
ATOM 2736 C CA . ALA A 1 354 ? -1.676 -11.172 7.012 1.00 96.19 354 ALA A CA 1
ATOM 2737 C C . ALA A 1 354 ? -0.748 -11.185 5.794 1.00 96.19 354 ALA A C 1
ATOM 2739 O O . ALA A 1 354 ? -1.055 -11.823 4.784 1.00 96.19 354 ALA A O 1
ATOM 2740 N N . PHE A 1 355 ? 0.398 -10.519 5.926 1.00 94.62 355 PHE A N 1
ATOM 2741 C CA . PHE A 1 355 ? 1.441 -10.439 4.917 1.00 94.62 355 PHE A CA 1
ATOM 2742 C C . PHE A 1 355 ? 2.791 -10.255 5.605 1.00 94.62 355 PHE A C 1
ATOM 2744 O O . PHE A 1 355 ? 2.919 -9.431 6.506 1.00 94.62 355 PHE A O 1
ATOM 2751 N N . ASP A 1 356 ? 3.810 -10.980 5.158 1.00 91.06 356 ASP A N 1
ATOM 2752 C CA . ASP A 1 356 ? 5.188 -10.728 5.562 1.00 91.06 356 ASP A CA 1
ATOM 2753 C C . ASP A 1 356 ? 6.115 -10.986 4.384 1.00 91.06 356 ASP A C 1
ATOM 2755 O O . ASP A 1 356 ? 6.106 -12.061 3.781 1.00 91.06 356 ASP A O 1
ATOM 2759 N N . TYR A 1 357 ? 6.887 -9.968 4.020 1.00 86.06 357 TYR A N 1
ATOM 2760 C CA . TYR A 1 357 ? 7.829 -10.074 2.921 1.00 86.06 357 TYR A CA 1
ATOM 2761 C C . TYR A 1 357 ? 9.143 -9.388 3.254 1.00 86.06 357 TYR A C 1
ATOM 2763 O O . TYR A 1 357 ? 9.232 -8.157 3.316 1.00 86.06 357 TYR A O 1
ATOM 2771 N N . CYS A 1 358 ? 10.186 -10.203 3.385 1.00 81.69 358 CYS A N 1
ATOM 2772 C CA . CYS A 1 358 ? 11.567 -9.758 3.390 1.00 81.69 358 CYS A CA 1
ATOM 2773 C C . CYS A 1 358 ? 12.191 -10.033 2.016 1.00 81.69 358 CYS A C 1
ATOM 2775 O O . CYS A 1 358 ? 12.330 -11.202 1.649 1.00 81.69 358 CYS A O 1
ATOM 2777 N N . PRO A 1 359 ? 12.596 -9.008 1.242 1.00 66.88 359 PRO A N 1
ATOM 2778 C CA . PRO A 1 359 ? 13.416 -9.237 0.058 1.00 66.88 359 PRO A CA 1
ATOM 2779 C C . PRO A 1 359 ? 14.716 -9.933 0.490 1.00 66.88 359 PRO A C 1
ATOM 2781 O O . PRO A 1 359 ? 15.378 -9.419 1.390 1.00 66.88 359 PRO A O 1
ATOM 2784 N N . PRO A 1 360 ? 15.135 -11.062 -0.101 1.00 58.47 360 PRO A N 1
ATOM 2785 C CA . PRO A 1 360 ? 16.360 -11.701 0.389 1.00 58.47 360 PRO A CA 1
ATOM 2786 C C . PRO A 1 360 ? 17.615 -10.798 0.278 1.00 58.47 360 PRO A C 1
ATOM 2788 O O . PRO A 1 360 ? 17.716 -9.898 -0.560 1.00 58.47 360 PRO A O 1
ATOM 2791 N N . GLY A 1 361 ? 18.554 -10.979 1.204 1.00 58.03 361 GLY A N 1
ATOM 2792 C CA . GLY A 1 361 ? 19.654 -10.029 1.415 1.00 58.03 361 GLY A CA 1
ATOM 2793 C C . GLY A 1 361 ? 19.247 -8.732 2.135 1.00 58.03 361 GLY A C 1
ATOM 2794 O O . GLY A 1 361 ? 20.122 -7.978 2.550 1.00 58.03 361 GLY A O 1
ATOM 2795 N N . SER A 1 362 ? 17.949 -8.474 2.338 1.00 68.69 362 SER A N 1
ATOM 2796 C CA . SER A 1 362 ? 17.462 -7.470 3.286 1.00 68.69 362 SER A CA 1
ATOM 2797 C C . SER A 1 362 ? 17.370 -8.071 4.685 1.00 68.69 362 SER A C 1
ATOM 2799 O O . SER A 1 362 ? 17.068 -9.250 4.859 1.00 68.69 362 SER A O 1
ATOM 2801 N N . PHE A 1 363 ? 17.562 -7.223 5.690 1.00 79.69 363 PHE A N 1
ATOM 2802 C CA . PHE A 1 363 ? 17.167 -7.511 7.070 1.00 79.69 363 PHE A CA 1
ATOM 2803 C C . PHE A 1 363 ? 15.855 -6.821 7.439 1.00 79.69 363 PHE A C 1
ATOM 2805 O O . PHE A 1 363 ? 15.360 -7.016 8.537 1.00 79.69 363 PHE A O 1
ATOM 2812 N N . ILE A 1 364 ? 15.291 -6.010 6.543 1.00 82.25 364 ILE A N 1
ATOM 2813 C CA . ILE A 1 364 ? 14.032 -5.298 6.751 1.00 82.25 364 ILE A CA 1
ATOM 2814 C C . ILE A 1 364 ? 12.949 -5.927 5.884 1.00 82.25 364 ILE A C 1
ATOM 2816 O O . ILE A 1 364 ? 13.093 -5.993 4.658 1.00 82.25 364 ILE A O 1
ATOM 2820 N N . ALA A 1 365 ? 11.861 -6.331 6.528 1.00 86.44 365 ALA A N 1
ATOM 2821 C CA . ALA A 1 365 ? 10.656 -6.835 5.900 1.00 86.44 365 ALA A CA 1
ATOM 2822 C C . ALA A 1 365 ? 9.522 -5.806 5.974 1.00 86.44 365 ALA A C 1
ATOM 2824 O O . ALA A 1 365 ? 9.545 -4.860 6.767 1.00 86.44 365 ALA A O 1
ATOM 2825 N N . SER A 1 366 ? 8.539 -5.970 5.094 1.00 88.81 366 SER A N 1
ATOM 2826 C CA . SER A 1 366 ? 7.251 -5.283 5.186 1.00 88.81 366 SER A CA 1
ATOM 2827 C C . SER A 1 366 ? 6.219 -6.269 5.703 1.00 88.81 366 SER A C 1
ATOM 2829 O O . SER A 1 366 ? 5.988 -7.294 5.063 1.00 88.81 366 SER A O 1
ATOM 2831 N N . THR A 1 367 ? 5.601 -5.935 6.830 1.00 94.06 367 THR A N 1
ATOM 2832 C CA . THR A 1 367 ? 4.669 -6.822 7.525 1.00 94.06 367 THR A CA 1
ATOM 2833 C C . THR A 1 367 ? 3.314 -6.146 7.688 1.00 94.06 367 THR A C 1
ATOM 2835 O O . THR A 1 367 ? 3.236 -4.946 7.975 1.00 94.06 367 THR A O 1
ATOM 2838 N N . ALA A 1 368 ? 2.255 -6.931 7.526 1.00 97.00 368 ALA A N 1
ATOM 2839 C CA . ALA A 1 368 ? 0.896 -6.611 7.919 1.00 97.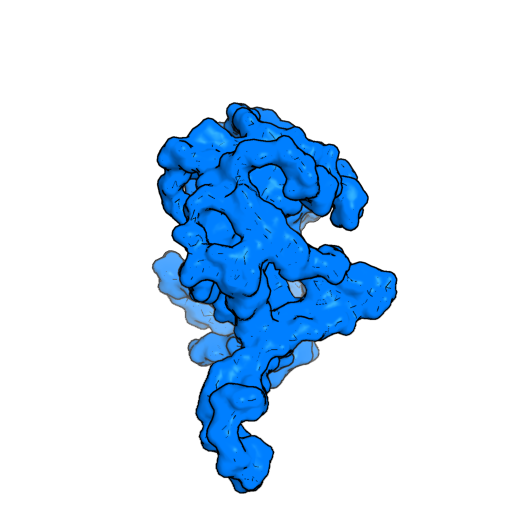00 368 ALA A CA 1
ATOM 2840 C C . ALA A 1 368 ? 0.385 -7.671 8.897 1.00 97.00 368 ALA A C 1
ATOM 2842 O O . ALA A 1 368 ? 0.545 -8.871 8.663 1.00 97.00 368 ALA A O 1
ATOM 2843 N N . ILE A 1 369 ? -0.237 -7.214 9.977 1.00 97.94 369 ILE A N 1
ATOM 2844 C CA . ILE A 1 369 ? -0.882 -8.042 10.990 1.00 97.94 369 ILE A CA 1
ATOM 2845 C C . ILE A 1 369 ? -2.343 -7.623 11.083 1.00 97.94 369 ILE A C 1
ATOM 2847 O O . ILE A 1 369 ? -2.653 -6.430 11.069 1.00 97.94 369 ILE A O 1
ATOM 2851 N N . VAL A 1 370 ? -3.220 -8.613 11.184 1.00 98.31 370 VAL A N 1
ATOM 2852 C CA . VAL A 1 370 ? -4.633 -8.428 11.502 1.00 98.31 370 VAL A CA 1
ATOM 2853 C C . VAL A 1 370 ? -4.856 -9.012 12.889 1.00 98.31 370 VAL A C 1
ATOM 2855 O O . VAL A 1 370 ? -4.451 -10.141 13.152 1.00 98.31 370 VAL A O 1
ATOM 2858 N N . ALA A 1 371 ? -5.444 -8.226 13.782 1.00 98.31 371 ALA A N 1
ATOM 2859 C CA . ALA A 1 371 ? -5.736 -8.618 15.150 1.00 98.31 371 ALA A CA 1
ATOM 2860 C C . ALA A 1 371 ? -7.231 -8.457 15.436 1.00 98.31 371 ALA A C 1
ATOM 2862 O O . ALA A 1 371 ? -7.813 -7.434 15.074 1.00 98.31 371 ALA A O 1
ATOM 2863 N N . HIS A 1 372 ? -7.828 -9.440 16.102 1.00 98.12 372 HIS A N 1
ATOM 2864 C CA . HIS A 1 372 ? -9.237 -9.454 16.484 1.00 98.12 372 HIS A CA 1
ATOM 2865 C C . HIS A 1 372 ? -9.409 -9.492 18.003 1.00 98.12 372 HIS A C 1
ATOM 2867 O O . HIS A 1 372 ? -8.538 -9.974 18.737 1.00 98.12 372 HIS A O 1
ATOM 2873 N N . LYS A 1 373 ? -10.522 -8.922 18.465 1.00 93.81 373 LYS A N 1
ATOM 2874 C CA . LYS A 1 373 ? -10.935 -8.948 19.871 1.00 93.81 373 LYS A CA 1
ATOM 2875 C C . LYS A 1 373 ? -11.666 -10.216 20.273 1.00 93.81 373 LYS A C 1
ATOM 2877 O O . LYS A 1 373 ? -12.446 -10.732 19.446 1.00 93.81 373 LYS A O 1
#

Secondary structure (DSSP, 8-state):
----S-TT--B-GGGTTT-SSEEEESSSHHHHHHHHHHHHH-HHHHTTEEEEEES-TT-GGG--TTPPEEEGGGGGGG--SEEEE--TTTHHHHHHHHHHHH-TTS-EEEGGGBHHHHHHHGGG-HHHHHHHTSPP-S-TT-SSS--BSS--EEETTEE--BSSTTHHHHHHHHTT--S--BT-EEEEET-TT-HHHHHHHHTTBSEEEEEE-TTSS-TTHHHHHHHHHHHTT---EEEES-HHHHHHS----EEEEEEES-GGGSS-HHHHHHHHHHHEEEEEEEEEEEE----B-GGGS-HHHHSS--GGG--SPBPP-EEEEETTTTEEEE-HHHHHHHHHHHT-SEEEEEEEE--TT-SEEEEEEEEE-